Protein AF-A0A915KMT6-F1 (afdb_monomer)

InterPro domains:
  IPR006212 Furin-like repeat [SM00261] (65-117)
  IPR006212 Furin-like repeat [SM00261] (125-173)
  IPR006212 Furin-like repeat [cd00064] (130-179)
  IPR009030 Growth factor receptor cysteine-rich domain superfamily [SSF57184] (67-181)

pLDDT: mean 81.02, std 14.88, range [42.53, 96.12]

Nearest PDB structures (foldseek):
  8wvu-assembly1_B  TM=5.680E-01  e=1.679E-03  Homo sapiens
  4c8v-assembly3_C  TM=4.982E-01  e=9.412E-04  Xenopus tropicalis
  8xft-assembly1_G  TM=5.020E-01  e=6.836E-02  Homo sapiens
  8y69-assembly1_J  TM=4.972E-01  e=9.132E-02  Homo sapiens

Foldseek 3Di:
DQAPAFFDDHRHDVAAQEFEWDDDPPDIGGGGHDPDDPPFAPCVDPPQQQWEKDACPVNCSRYPGIYTYGEDPQASHWHAHDFWCPPTVGDGPAAWEQDPPDRTIGGDNDADFQWAWDQDPVNSHIYTYHADPQADRYFNDNAQQGHPDGNAAWEDDPPTTGHDNAADPCQREDPDRYGHNDHCPPVVVVVVCVVVVVVVVVVVVVVVVVVVVVVVVVVVVVVVVVVVVVVPPPDDDDDDDPPDDDDPVDDDDDDPVVWDWADFPDADPVGTDTDTDD

Secondary structure (DSSP, 8-state):
--SS-SSBSTTSBSSEEEEEEEEETTEEEEEEEES---TT-GGGSTT-TTEEEE--SSSTTTEEEEEEEEPPTTEEE-SSSSSBTTTS--EESSEEEEPTTS--EEEESSPPTTEEEEEETTTTEEEEEEPPTTEEEEESSSSTTSEEEESSEEEEETTEEEEESS--TTS-EEETTEEESS-THHHHHHHHHHHHHHHHHHHHHHHHHHHHHHHHHHHHHHHHHHHHHTTS---S-----TTSPP-TT------GGG-EEEEEEEEETTEEEEEEE-

Radius of gyration: 52.7 Å; Cα contacts (8 Å, |Δi|>4): 488; chains: 1; bounding box: 140×58×87 Å

Solvent-accessible surface area (backbone atoms only — not comparable to full-atom values): 15856 Å² total; per-residue (Å²): 107,62,43,90,42,59,26,66,46,88,50,4,20,72,52,27,59,22,28,36,44,51,78,52,104,85,51,78,43,63,73,31,44,42,94,76,71,61,97,82,40,34,49,83,42,95,94,28,54,41,21,19,56,43,74,35,80,94,43,48,84,46,22,72,70,29,29,29,36,64,34,32,96,37,30,51,32,33,58,38,77,42,46,34,35,77,88,12,44,19,38,55,66,53,21,40,37,46,43,80,100,50,95,50,42,32,33,32,84,62,75,60,89,41,33,25,82,43,78,38,84,90,73,80,37,40,34,23,41,53,31,27,91,36,36,31,96,17,31,80,38,57,48,46,62,33,38,77,35,54,62,60,25,35,42,71,60,86,93,46,51,34,30,33,88,65,62,53,88,84,19,70,28,61,60,84,54,32,44,25,74,58,76,55,75,70,58,55,59,56,57,52,47,55,56,52,51,54,53,51,54,52,52,54,52,53,52,52,52,51,52,52,49,52,53,51,50,49,52,53,51,52,52,50,49,55,58,53,57,70,70,70,75,82,84,82,89,83,84,84,69,90,83,65,79,86,62,89,90,60,90,79,88,78,61,72,90,72,57,45,79,49,62,77,76,47,77,54,101,90,47,75,44,59,40,76,46,125

Structure (mmCIF, N/CA/C/O backbone):
data_AF-A0A915KMT6-F1
#
_entry.id   AF-A0A915KMT6-F1
#
loop_
_atom_site.group_PDB
_atom_site.id
_atom_site.type_symbol
_atom_site.label_atom_id
_atom_site.label_alt_id
_atom_site.label_comp_id
_atom_site.label_asym_id
_atom_site.label_entity_id
_atom_site.label_seq_id
_atom_site.pdbx_PDB_ins_code
_atom_site.Cartn_x
_atom_site.Cartn_y
_atom_site.Cartn_z
_atom_site.occupancy
_atom_site.B_iso_or_equiv
_atom_site.auth_seq_id
_atom_site.auth_comp_id
_atom_site.auth_asym_id
_atom_site.auth_atom_id
_atom_site.pdbx_PDB_model_num
ATOM 1 N N . CYS A 1 1 ? 16.643 -10.792 -42.257 1.00 87.38 1 CYS A N 1
ATOM 2 C CA . CYS A 1 1 ? 15.193 -10.515 -42.153 1.00 87.38 1 CYS A CA 1
ATOM 3 C C . CYS A 1 1 ? 14.417 -11.439 -43.093 1.00 87.38 1 CYS A C 1
ATOM 5 O O . CYS A 1 1 ? 15.045 -12.098 -43.916 1.00 87.38 1 CYS A O 1
ATOM 7 N N . THR A 1 2 ? 13.105 -11.551 -42.917 1.00 89.94 2 THR A N 1
ATOM 8 C CA . THR A 1 2 ? 12.133 -12.228 -43.798 1.00 89.94 2 THR A CA 1
ATOM 9 C C . THR A 1 2 ? 11.229 -11.221 -44.529 1.00 89.94 2 THR A C 1
ATOM 11 O O . THR A 1 2 ? 10.544 -11.615 -45.464 1.00 89.94 2 THR A O 1
ATOM 14 N N . GLY A 1 3 ? 11.240 -9.939 -44.137 1.00 91.44 3 GLY A N 1
ATOM 15 C CA . GLY A 1 3 ? 10.569 -8.824 -44.817 1.00 91.44 3 GLY A CA 1
ATOM 16 C C . GLY A 1 3 ? 10.929 -7.460 -44.197 1.00 91.44 3 GLY A C 1
ATOM 17 O O . GLY A 1 3 ? 11.885 -7.392 -43.419 1.00 91.44 3 GLY A O 1
ATOM 18 N N . PRO A 1 4 ? 10.210 -6.375 -44.550 1.00 90.56 4 PRO A N 1
ATOM 19 C CA . PRO A 1 4 ? 10.492 -5.010 -44.094 1.00 90.56 4 PRO A CA 1
ATOM 20 C C . PRO A 1 4 ? 9.908 -4.677 -42.709 1.00 90.56 4 PRO A C 1
ATOM 22 O O . PRO A 1 4 ? 10.175 -3.600 -42.178 1.00 90.56 4 PRO A O 1
ATOM 25 N N . GLY A 1 5 ? 9.095 -5.563 -42.126 1.00 89.38 5 GLY A N 1
ATOM 26 C CA . GLY A 1 5 ? 8.483 -5.364 -40.816 1.00 89.38 5 GLY A CA 1
ATOM 27 C C . GLY A 1 5 ? 9.508 -5.249 -39.684 1.00 89.38 5 GLY A C 1
ATOM 28 O O . GLY A 1 5 ? 10.551 -5.903 -39.683 1.00 89.38 5 GLY A O 1
ATOM 29 N N . ASN A 1 6 ? 9.186 -4.438 -38.678 1.00 88.81 6 ASN A N 1
ATOM 30 C CA . ASN A 1 6 ? 10.016 -4.193 -37.496 1.00 88.81 6 ASN A CA 1
ATOM 31 C C . ASN A 1 6 ? 9.625 -5.081 -36.304 1.00 88.81 6 ASN A C 1
ATOM 33 O O . ASN A 1 6 ? 9.659 -4.628 -35.168 1.00 88.81 6 ASN A O 1
ATOM 37 N N . PHE A 1 7 ? 9.254 -6.333 -36.548 1.00 90.56 7 PHE A N 1
ATOM 38 C CA . PHE A 1 7 ? 8.836 -7.314 -35.540 1.00 90.56 7 PHE A CA 1
ATOM 39 C C . PHE A 1 7 ? 9.469 -8.673 -35.853 1.00 90.56 7 PHE A C 1
ATOM 41 O O . PHE A 1 7 ? 9.967 -8.874 -36.961 1.00 90.56 7 PHE A O 1
ATOM 48 N N . VAL A 1 8 ? 9.481 -9.607 -34.901 1.00 90.44 8 VAL A N 1
ATOM 49 C CA . VAL A 1 8 ? 10.022 -10.954 -35.141 1.00 90.44 8 VAL A CA 1
ATOM 50 C C . VAL A 1 8 ? 8.961 -11.833 -35.802 1.00 90.44 8 VAL A C 1
ATOM 52 O O . VAL A 1 8 ? 7.840 -11.909 -35.313 1.00 90.44 8 VAL A O 1
ATOM 55 N N . GLY A 1 9 ? 9.304 -12.509 -36.902 1.00 89.00 9 GLY A N 1
ATOM 56 C CA . GLY A 1 9 ? 8.3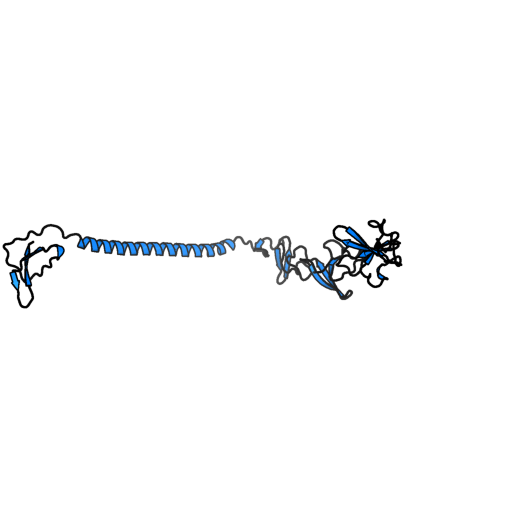97 -13.439 -37.584 1.00 89.00 9 GLY A CA 1
ATOM 57 C C . GLY A 1 9 ? 8.391 -13.296 -39.104 1.00 89.00 9 GLY A C 1
ATOM 58 O O . GLY A 1 9 ? 9.325 -12.759 -39.704 1.00 89.00 9 GLY A O 1
ATOM 59 N N . SER A 1 10 ? 7.349 -13.819 -39.750 1.00 91.19 10 SER A N 1
ATOM 60 C CA . SER A 1 10 ? 7.148 -13.710 -41.201 1.00 91.19 10 SER A CA 1
ATOM 61 C C . SER A 1 10 ? 6.964 -12.253 -41.625 1.00 91.19 10 SER A C 1
ATOM 63 O O . SER A 1 10 ? 6.279 -11.496 -40.949 1.00 91.19 10 SER A O 1
ATOM 65 N N . ASN A 1 11 ? 7.551 -11.861 -42.760 1.00 92.00 11 ASN A N 1
ATOM 66 C CA . ASN A 1 11 ? 7.533 -10.485 -43.272 1.00 92.00 11 ASN A CA 1
ATOM 67 C C . ASN A 1 11 ? 8.240 -9.435 -42.376 1.00 92.00 11 ASN A C 1
ATOM 69 O O . ASN A 1 11 ? 8.047 -8.233 -42.560 1.00 92.00 11 ASN A O 1
ATOM 73 N N . GLY A 1 12 ? 9.091 -9.867 -41.439 1.00 92.38 12 GLY A N 1
ATOM 74 C CA . GLY A 1 12 ? 9.811 -8.998 -40.505 1.00 92.38 12 GLY A CA 1
ATOM 75 C C . GLY A 1 12 ? 11.261 -9.426 -40.276 1.00 92.38 12 GLY A C 1
ATOM 76 O O . GLY A 1 12 ? 12.006 -9.743 -41.205 1.00 92.38 12 GLY A O 1
ATOM 77 N N . CYS A 1 13 ? 11.694 -9.449 -39.025 1.00 91.19 13 CYS A N 1
ATOM 78 C CA . CYS A 1 13 ? 13.027 -9.855 -38.601 1.00 91.19 13 CYS A CA 1
ATOM 79 C C . CYS A 1 13 ? 13.061 -11.345 -38.230 1.00 91.19 13 CYS A C 1
ATOM 81 O O . CYS A 1 13 ? 12.118 -11.883 -37.660 1.00 91.19 13 CYS A O 1
ATOM 83 N N . LYS A 1 14 ? 14.192 -12.016 -38.499 1.00 91.38 14 LYS A N 1
ATOM 84 C CA . LYS A 1 14 ? 14.446 -13.362 -37.942 1.00 91.38 14 LYS A CA 1
ATOM 85 C C . LYS A 1 14 ? 14.844 -13.276 -36.463 1.00 91.38 14 LYS A C 1
ATOM 87 O O . LYS A 1 14 ? 14.472 -14.129 -35.675 1.00 91.38 14 LYS A O 1
ATOM 92 N N . LYS A 1 15 ? 15.612 -12.239 -36.125 1.00 91.62 15 LYS A N 1
ATOM 93 C CA . LYS A 1 15 ? 16.112 -11.906 -34.791 1.00 91.62 15 LYS A CA 1
ATOM 94 C C . LYS A 1 15 ? 16.313 -10.389 -34.734 1.00 91.62 15 LYS A C 1
ATOM 96 O O . LYS A 1 15 ? 16.779 -9.821 -35.725 1.00 91.62 15 LYS A O 1
ATOM 101 N N . CYS A 1 16 ? 15.938 -9.729 -33.642 1.00 90.69 16 CYS A N 1
ATOM 102 C CA . CYS A 1 16 ? 16.176 -8.297 -33.455 1.00 90.69 16 CYS A CA 1
ATOM 103 C C . CYS A 1 16 ? 17.553 -8.049 -32.820 1.00 90.69 16 CYS A C 1
ATOM 105 O O . CYS A 1 16 ? 18.003 -8.824 -31.976 1.00 90.69 16 CYS A O 1
ATOM 107 N N . LYS A 1 17 ? 18.178 -6.907 -33.132 1.00 89.06 17 LYS A N 1
ATOM 108 C CA . LYS A 1 17 ? 19.330 -6.420 -32.357 1.00 89.06 17 LYS A CA 1
ATOM 109 C C . LYS A 1 17 ? 18.894 -6.013 -30.944 1.00 89.06 17 LYS A C 1
ATOM 111 O O . LYS A 1 17 ? 19.462 -6.484 -29.964 1.00 89.06 17 LYS A O 1
ATOM 116 N N . TYR A 1 18 ? 17.834 -5.212 -30.872 1.00 89.25 18 TYR A N 1
ATOM 117 C CA . TYR A 1 18 ? 17.159 -4.772 -29.654 1.00 89.25 18 TYR A CA 1
ATOM 118 C C . TYR A 1 18 ? 15.646 -4.954 -29.801 1.00 89.25 18 TYR A C 1
ATOM 120 O O . TYR A 1 18 ? 15.151 -4.891 -30.929 1.00 89.25 18 TYR A O 1
ATOM 128 N N . GLY A 1 19 ? 14.897 -5.133 -28.714 1.00 90.19 19 GLY A N 1
ATOM 129 C CA . GLY A 1 19 ? 13.442 -5.309 -28.807 1.00 90.19 19 GLY A CA 1
ATOM 130 C C . GLY A 1 19 ? 12.655 -4.799 -27.605 1.00 90.19 19 GLY A C 1
ATOM 131 O O . GLY A 1 19 ? 13.205 -4.627 -26.525 1.00 90.19 19 GLY A O 1
ATOM 132 N N . ILE A 1 20 ? 11.362 -4.560 -27.800 1.00 90.44 20 ILE A N 1
ATOM 133 C CA . ILE A 1 20 ? 10.385 -4.359 -26.724 1.00 90.44 20 ILE A CA 1
ATOM 134 C C . ILE A 1 20 ? 9.768 -5.718 -26.419 1.00 90.44 20 ILE A C 1
ATOM 136 O O . ILE A 1 20 ? 9.394 -6.434 -27.354 1.00 90.44 20 ILE A O 1
ATOM 140 N N . VAL A 1 21 ? 9.670 -6.052 -25.135 1.00 89.94 21 VAL A N 1
ATOM 141 C CA . VAL A 1 21 ? 8.968 -7.252 -24.684 1.00 89.94 21 VAL A CA 1
ATOM 142 C C . VAL A 1 21 ? 7.741 -6.889 -23.869 1.00 89.94 21 VAL A C 1
ATOM 144 O O . VAL A 1 21 ? 7.774 -5.973 -23.043 1.00 89.94 21 VAL A O 1
ATOM 147 N N . GLU A 1 22 ? 6.685 -7.654 -24.090 1.00 85.12 22 GLU A N 1
ATOM 148 C CA . GLU A 1 22 ? 5.518 -7.701 -23.221 1.00 85.12 22 GLU A CA 1
ATOM 149 C C . GLU A 1 22 ? 5.403 -9.118 -22.662 1.00 85.12 22 GLU A C 1
ATOM 151 O O . GLU A 1 22 ? 5.644 -10.112 -23.357 1.00 85.12 22 GLU A O 1
ATOM 156 N N . GLU A 1 23 ? 5.126 -9.178 -21.367 1.00 82.19 23 GLU A N 1
ATOM 157 C CA . GLU A 1 23 ? 4.924 -10.408 -20.621 1.00 82.19 23 GLU A CA 1
ATOM 158 C C . GLU A 1 23 ? 3.430 -10.519 -20.332 1.00 82.19 23 GLU A C 1
ATOM 160 O O . GLU A 1 23 ? 2.878 -9.704 -19.591 1.00 82.19 23 GLU A O 1
ATOM 165 N N . ASP A 1 24 ? 2.793 -11.503 -20.962 1.00 73.62 24 ASP A N 1
ATOM 166 C CA . ASP A 1 24 ? 1.446 -11.953 -20.622 1.00 73.62 24 ASP A CA 1
ATOM 167 C C . ASP A 1 24 ? 1.555 -13.182 -19.705 1.00 73.62 24 ASP A C 1
ATOM 169 O O . ASP A 1 24 ? 2.585 -13.858 -19.707 1.00 73.62 24 ASP A O 1
ATOM 173 N N . ASP A 1 25 ? 0.481 -13.524 -18.979 1.00 64.62 25 ASP A N 1
ATOM 174 C CA . ASP A 1 25 ? 0.432 -14.543 -17.905 1.00 64.62 25 ASP A CA 1
ATOM 175 C C . ASP A 1 25 ? 1.043 -15.928 -18.236 1.00 64.62 25 ASP A C 1
ATOM 177 O O . ASP A 1 25 ? 1.268 -16.740 -17.339 1.00 64.62 25 ASP A O 1
ATOM 181 N N . LEU A 1 26 ? 1.299 -16.231 -19.513 1.00 63.84 26 LEU A N 1
ATOM 182 C CA . LEU A 1 26 ? 1.854 -17.506 -19.972 1.00 63.84 26 LEU A CA 1
ATOM 183 C C . LEU A 1 26 ? 3.046 -17.381 -20.932 1.00 63.84 26 LEU A C 1
ATOM 185 O O . LEU A 1 26 ? 3.702 -18.392 -21.170 1.00 63.84 26 LEU A O 1
ATOM 189 N N . ASN A 1 27 ? 3.330 -16.204 -21.506 1.00 76.38 27 ASN A N 1
ATOM 190 C CA . ASN A 1 27 ? 4.336 -16.065 -22.564 1.00 76.38 27 ASN A CA 1
ATOM 191 C C . ASN A 1 27 ? 4.981 -14.672 -22.591 1.00 76.38 27 ASN A C 1
ATOM 193 O O . ASN A 1 27 ? 4.305 -13.649 -22.537 1.00 76.38 27 ASN A O 1
ATOM 197 N N . ILE A 1 28 ? 6.299 -14.649 -22.805 1.00 81.75 28 ILE A N 1
ATOM 198 C CA . ILE A 1 28 ? 7.057 -13.431 -23.116 1.00 81.75 28 ILE A CA 1
ATOM 199 C C . ILE A 1 28 ? 7.190 -13.337 -24.634 1.00 81.75 28 ILE A C 1
ATOM 201 O O . ILE A 1 28 ? 7.767 -14.227 -25.268 1.00 81.75 28 ILE A O 1
ATOM 205 N N . SER A 1 29 ? 6.682 -12.257 -25.225 1.00 86.31 29 SER A N 1
ATOM 206 C CA . SER A 1 29 ? 6.734 -12.039 -26.673 1.00 86.31 29 SER A CA 1
ATOM 207 C C . SER A 1 29 ? 7.495 -10.762 -27.033 1.00 86.31 29 SER A C 1
ATOM 209 O O . SER A 1 29 ? 7.540 -9.798 -26.271 1.00 86.31 29 SER A O 1
ATOM 211 N N . VAL A 1 30 ? 8.154 -10.771 -28.198 1.00 88.94 30 VAL A N 1
ATOM 212 C CA . VAL A 1 30 ? 8.871 -9.600 -28.725 1.00 88.94 30 VAL A CA 1
ATOM 213 C C . VAL A 1 30 ? 7.937 -8.840 -29.658 1.00 88.94 30 VAL A C 1
ATOM 215 O O . VAL A 1 30 ? 7.815 -9.185 -30.835 1.00 88.94 30 VAL A O 1
ATOM 218 N N . THR A 1 31 ? 7.301 -7.791 -29.145 1.00 88.69 31 THR A N 1
ATOM 219 C CA . THR A 1 31 ? 6.289 -7.022 -29.883 1.00 88.69 31 THR A CA 1
ATOM 220 C C . THR A 1 31 ? 6.907 -6.215 -31.026 1.00 88.69 31 THR A C 1
ATOM 222 O O . THR A 1 31 ? 6.319 -6.080 -32.100 1.00 88.69 31 THR A O 1
ATOM 225 N N . LYS A 1 32 ? 8.115 -5.667 -30.826 1.00 90.12 32 LYS A N 1
ATOM 226 C CA . LYS A 1 32 ? 8.758 -4.768 -31.798 1.00 90.12 32 LYS A CA 1
ATOM 227 C C . LYS A 1 32 ? 10.279 -4.772 -31.671 1.00 90.12 32 LYS A C 1
ATOM 229 O O . LYS A 1 32 ? 10.816 -4.712 -30.570 1.00 90.12 32 LYS A O 1
ATOM 234 N N . CYS A 1 33 ? 10.978 -4.782 -32.799 1.00 89.62 33 CYS A N 1
ATOM 235 C CA . CYS A 1 33 ? 12.414 -4.555 -32.895 1.00 89.62 33 CYS A CA 1
ATOM 236 C C . CYS A 1 33 ? 12.737 -3.053 -32.838 1.00 89.62 33 CYS A C 1
ATOM 238 O O . CYS A 1 33 ? 12.080 -2.232 -33.482 1.00 89.62 33 CYS A O 1
ATOM 240 N N . LEU A 1 34 ? 13.813 -2.71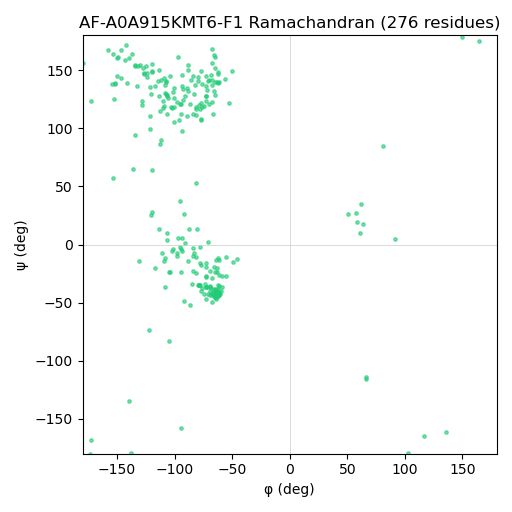0 -32.135 1.00 87.06 34 LEU A N 1
ATOM 241 C CA . LEU A 1 34 ? 14.347 -1.356 -32.028 1.00 87.06 34 LEU A CA 1
ATOM 242 C C . LEU A 1 34 ? 15.654 -1.233 -32.824 1.00 87.06 34 LEU A C 1
ATOM 244 O O . LEU A 1 34 ? 16.480 -2.149 -32.845 1.00 87.06 34 LEU A O 1
ATOM 248 N N . THR A 1 35 ? 15.833 -0.096 -33.497 1.00 78.56 35 THR A N 1
ATOM 249 C CA . THR A 1 35 ? 17.018 0.208 -34.320 1.00 78.56 35 THR A CA 1
ATOM 250 C C . THR A 1 35 ? 18.212 0.642 -33.475 1.00 78.56 35 THR A C 1
ATOM 252 O O . THR A 1 35 ? 19.350 0.288 -33.785 1.00 78.56 35 THR A O 1
ATOM 255 N N . SER A 1 36 ? 17.961 1.350 -32.376 1.00 70.56 36 SER A N 1
ATOM 256 C CA . SER A 1 36 ? 18.959 1.719 -31.377 1.00 70.56 36 SER A CA 1
ATOM 257 C C . SER A 1 36 ? 18.320 1.829 -29.992 1.00 70.56 36 SER A C 1
ATOM 259 O O . SER A 1 36 ? 17.174 2.248 -29.846 1.00 70.56 36 SER A O 1
ATOM 261 N N . ILE A 1 37 ? 19.085 1.443 -28.973 1.00 66.88 37 ILE A N 1
ATOM 262 C CA . ILE A 1 37 ? 18.830 1.759 -27.569 1.00 66.88 37 ILE A CA 1
ATOM 263 C C . ILE A 1 37 ? 20.063 2.535 -27.103 1.00 66.88 37 ILE A C 1
ATOM 265 O O . ILE A 1 37 ? 21.188 2.088 -27.333 1.00 66.88 37 ILE A O 1
ATOM 269 N N . SER A 1 38 ? 19.888 3.694 -26.469 1.00 58.81 38 SER A N 1
ATOM 270 C CA . SER A 1 38 ? 20.989 4.295 -25.711 1.00 58.81 38 SER A CA 1
ATOM 271 C C . SER A 1 38 ? 21.269 3.393 -24.514 1.00 58.81 38 SER A C 1
ATOM 273 O O . SER A 1 38 ? 20.345 3.156 -23.740 1.00 58.81 38 SER A O 1
ATOM 275 N N . GLN A 1 39 ? 22.507 2.900 -24.395 1.00 51.34 39 GLN A N 1
ATOM 276 C CA . GLN A 1 39 ? 22.971 1.799 -23.529 1.00 51.34 39 GLN A CA 1
ATOM 277 C C . GLN A 1 39 ? 22.493 1.788 -22.065 1.00 51.34 39 GLN A C 1
ATOM 279 O O . GLN A 1 39 ? 22.648 0.767 -21.408 1.00 51.34 39 GLN A O 1
ATOM 284 N N . GLU A 1 40 ? 21.894 2.861 -21.554 1.00 56.16 40 GLU A N 1
ATOM 285 C CA . GLU A 1 40 ? 21.504 2.972 -20.150 1.00 56.16 40 GLU A CA 1
ATOM 286 C C . GLU A 1 40 ? 19.995 3.115 -19.916 1.00 56.16 40 GLU A C 1
ATOM 288 O O . GLU A 1 40 ? 19.538 2.848 -18.806 1.00 56.16 40 GLU A O 1
ATOM 293 N N . LYS A 1 41 ? 19.188 3.526 -20.910 1.00 64.25 41 LYS A N 1
ATOM 294 C CA . LYS A 1 41 ? 17.763 3.836 -20.685 1.00 64.25 41 LYS A CA 1
ATOM 295 C C . LYS A 1 41 ? 16.908 3.637 -21.937 1.00 64.25 41 LYS A C 1
ATOM 297 O O . LYS A 1 41 ? 17.124 4.290 -22.955 1.00 64.25 41 LYS A O 1
ATOM 302 N N . CYS A 1 42 ? 15.854 2.826 -21.812 1.00 77.19 42 CYS A N 1
ATOM 303 C CA . CYS A 1 42 ? 14.734 2.790 -22.766 1.00 77.19 42 CYS A CA 1
ATOM 304 C C . CYS A 1 42 ? 13.951 4.121 -22.803 1.00 77.19 42 CYS A C 1
ATOM 306 O O . CYS A 1 42 ? 13.227 4.383 -23.755 1.00 77.19 42 CYS A O 1
ATOM 308 N N . GLN A 1 43 ? 14.180 4.995 -21.815 1.00 63.69 43 GLN A N 1
ATOM 309 C CA . GLN A 1 43 ? 13.516 6.289 -21.616 1.00 63.69 43 GLN A CA 1
ATOM 310 C C . GLN A 1 43 ? 13.802 7.331 -22.712 1.00 63.69 43 GLN A C 1
ATOM 312 O O . GLN A 1 43 ? 13.037 8.275 -22.858 1.00 63.69 43 GLN A O 1
ATOM 317 N N . ASN A 1 44 ? 14.873 7.172 -23.500 1.00 64.75 44 ASN A N 1
ATOM 318 C CA . ASN A 1 44 ? 15.225 8.122 -24.567 1.00 64.75 44 ASN A CA 1
ATOM 319 C C . ASN A 1 44 ? 14.475 7.869 -25.887 1.00 64.75 44 ASN A C 1
ATOM 321 O O . ASN A 1 44 ? 14.645 8.614 -26.852 1.00 64.75 44 ASN A O 1
ATOM 325 N N . VAL A 1 45 ? 13.661 6.814 -25.950 1.00 68.88 45 VAL A N 1
ATOM 326 C CA . VAL A 1 45 ? 12.807 6.507 -27.099 1.00 68.88 45 VAL A CA 1
ATOM 327 C C . VAL A 1 45 ? 11.403 7.019 -26.795 1.00 68.88 45 VAL A C 1
ATOM 329 O O . VAL A 1 45 ? 10.794 6.626 -25.800 1.00 68.88 45 VAL A O 1
ATOM 332 N N . THR A 1 46 ? 10.872 7.891 -27.655 1.00 71.12 46 THR A N 1
ATOM 333 C CA . THR A 1 46 ? 9.524 8.454 -27.505 1.00 71.12 46 THR A CA 1
ATOM 334 C C . THR A 1 46 ? 8.489 7.336 -27.334 1.00 71.12 46 THR A C 1
ATOM 336 O O . THR A 1 46 ? 8.372 6.460 -28.191 1.00 71.12 46 THR A O 1
ATOM 339 N N . GLY A 1 47 ? 7.747 7.364 -26.223 1.00 75.69 47 GLY A N 1
ATOM 340 C CA . GLY A 1 47 ? 6.737 6.354 -25.886 1.00 75.69 47 GLY A CA 1
ATOM 341 C C . GLY A 1 47 ? 7.226 5.167 -25.042 1.00 75.69 47 GLY A C 1
ATOM 342 O O . GLY A 1 47 ? 6.430 4.266 -24.794 1.00 75.69 47 GLY A O 1
ATOM 343 N N . LEU A 1 48 ? 8.488 5.153 -24.584 1.00 81.62 48 LEU A N 1
ATOM 344 C CA . LEU A 1 48 ? 9.057 4.098 -23.721 1.00 81.62 48 LEU A CA 1
ATOM 345 C C . LEU A 1 48 ? 9.563 4.614 -22.361 1.00 81.62 48 LEU A C 1
ATOM 347 O O . LEU A 1 48 ? 10.460 4.032 -21.752 1.00 81.62 48 LEU A O 1
ATOM 351 N N . GLU A 1 49 ? 8.985 5.701 -21.853 1.00 81.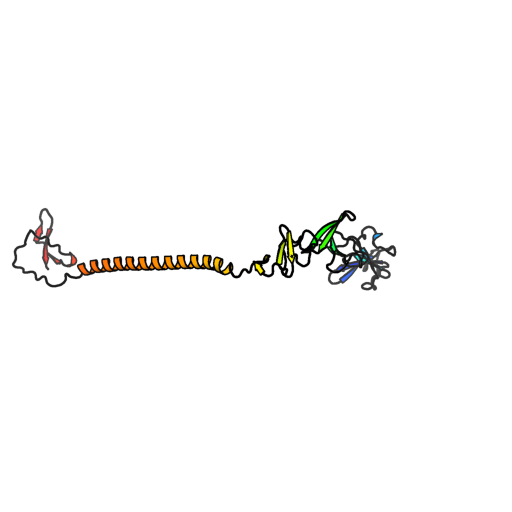12 49 GLU A N 1
ATOM 352 C CA . GLU A 1 49 ? 9.391 6.302 -20.573 1.00 81.12 49 GLU A CA 1
ATOM 353 C C . GLU A 1 49 ? 9.198 5.344 -19.383 1.00 81.12 49 GLU A C 1
ATOM 355 O O . GLU A 1 49 ? 10.035 5.292 -18.486 1.00 81.12 49 GLU A O 1
ATOM 360 N N . ASN A 1 50 ? 8.148 4.519 -19.408 1.00 88.00 50 ASN A N 1
ATOM 361 C CA . ASN A 1 50 ? 7.831 3.522 -18.380 1.00 88.00 50 ASN A CA 1
ATOM 362 C C . ASN A 1 50 ? 8.439 2.133 -18.658 1.00 88.00 50 ASN A C 1
ATOM 364 O O . ASN A 1 50 ? 7.884 1.121 -18.223 1.00 88.00 50 ASN A O 1
ATOM 368 N N . TYR A 1 51 ? 9.552 2.074 -19.393 1.00 89.94 51 TYR A N 1
ATOM 369 C CA . TYR A 1 51 ? 10.295 0.845 -19.666 1.00 89.94 51 TYR A CA 1
ATOM 370 C C . TYR A 1 51 ? 11.725 0.940 -19.129 1.00 89.94 51 TYR A C 1
ATOM 372 O O . TYR A 1 51 ? 12.343 2.008 -19.124 1.00 89.94 51 TYR A O 1
ATOM 380 N N . TYR A 1 52 ? 12.277 -0.203 -18.734 1.00 88.94 52 TYR A N 1
ATOM 381 C CA . TYR A 1 52 ? 13.659 -0.349 -18.291 1.00 88.94 52 TYR A CA 1
ATOM 382 C C . TYR A 1 52 ? 14.420 -1.328 -19.188 1.00 88.94 52 TYR A C 1
ATOM 384 O O . TYR A 1 52 ? 13.829 -2.179 -19.856 1.00 88.94 52 TYR A O 1
ATOM 392 N N . TRP A 1 53 ? 15.743 -1.173 -19.235 1.00 88.88 53 TRP A N 1
ATOM 393 C CA . TRP A 1 53 ? 16.615 -2.040 -20.022 1.00 88.88 53 TRP A CA 1
ATOM 394 C C . TRP A 1 53 ? 16.933 -3.327 -19.258 1.00 88.88 53 TRP A C 1
ATOM 396 O O . TRP A 1 53 ? 17.234 -3.283 -18.066 1.00 88.88 53 TRP A O 1
ATOM 406 N N . ASN A 1 54 ? 16.909 -4.463 -19.953 1.00 87.44 54 ASN A N 1
ATOM 407 C CA . ASN A 1 54 ? 17.300 -5.755 -19.399 1.00 87.44 54 ASN A CA 1
ATOM 408 C C . ASN A 1 54 ? 18.029 -6.618 -20.445 1.00 87.44 54 ASN A C 1
ATOM 410 O O . ASN A 1 54 ? 17.880 -6.432 -21.660 1.00 87.44 54 ASN A O 1
ATOM 414 N N . ALA A 1 55 ? 18.804 -7.593 -19.974 1.00 88.38 55 ALA A N 1
ATOM 415 C CA . ALA A 1 55 ? 19.410 -8.607 -20.824 1.00 88.38 55 ALA A CA 1
ATOM 416 C C . ALA A 1 55 ? 18.331 -9.551 -21.403 1.00 88.38 55 ALA A C 1
ATOM 418 O O . ALA A 1 55 ? 17.346 -9.859 -20.725 1.00 88.38 55 ALA A O 1
ATOM 419 N N . PRO A 1 56 ? 18.491 -10.054 -22.641 1.00 87.25 56 PRO A N 1
ATOM 420 C CA . PRO A 1 56 ? 17.486 -10.880 -23.306 1.00 87.25 56 PRO A CA 1
ATOM 421 C C . PRO A 1 56 ? 17.546 -12.351 -22.846 1.00 87.25 56 PRO A C 1
ATOM 423 O O . PRO A 1 56 ? 17.642 -13.251 -23.671 1.00 87.25 56 PRO A O 1
ATOM 426 N N . THR A 1 57 ? 17.501 -12.635 -21.541 1.00 85.50 57 THR A N 1
ATOM 427 C CA . THR A 1 57 ? 17.696 -14.003 -21.014 1.00 85.50 57 THR A CA 1
ATOM 428 C C . THR A 1 57 ? 16.586 -14.964 -21.454 1.00 85.50 57 THR A C 1
ATOM 430 O O . THR A 1 57 ? 16.872 -16.066 -21.913 1.00 85.50 57 THR A O 1
ATOM 433 N N . ALA A 1 58 ? 15.319 -14.540 -21.381 1.00 83.94 58 ALA A N 1
ATOM 434 C CA . ALA A 1 58 ? 14.168 -15.372 -21.756 1.00 83.94 58 ALA A CA 1
ATOM 435 C C . ALA A 1 58 ? 13.901 -15.410 -23.274 1.00 83.94 58 ALA A C 1
ATOM 437 O O . ALA A 1 58 ? 13.333 -16.368 -23.790 1.00 83.94 58 ALA A O 1
ATOM 438 N N . VAL A 1 59 ? 14.332 -14.378 -24.005 1.00 86.12 59 VAL A N 1
ATOM 439 C CA . VAL A 1 59 ? 14.070 -14.202 -25.447 1.00 86.12 59 VAL A CA 1
ATOM 440 C C . VAL A 1 59 ? 15.355 -14.129 -26.273 1.00 86.12 59 VAL A C 1
ATOM 442 O O . VAL A 1 59 ? 15.363 -13.577 -27.372 1.00 86.12 59 VAL A O 1
ATOM 445 N N . GLY A 1 60 ? 16.453 -14.710 -25.784 1.00 84.81 60 GLY A N 1
ATOM 446 C CA . GLY A 1 60 ? 17.782 -14.616 -26.408 1.00 84.81 60 GLY A CA 1
ATOM 447 C C . GLY A 1 60 ? 17.866 -15.233 -27.807 1.00 84.81 60 GLY A C 1
ATOM 448 O O . GLY A 1 60 ? 18.726 -14.876 -28.617 1.00 84.81 60 GLY A O 1
ATOM 449 N N . ASN A 1 61 ? 16.927 -16.121 -28.140 1.00 88.69 61 ASN A N 1
ATOM 450 C CA . ASN A 1 61 ? 16.770 -16.663 -29.491 1.00 88.69 61 ASN A CA 1
ATOM 451 C C . ASN A 1 61 ? 16.174 -15.632 -30.467 1.00 88.69 61 ASN A C 1
ATOM 453 O O . ASN A 1 61 ? 16.461 -15.682 -31.661 1.00 88.69 61 ASN A O 1
ATOM 457 N N . LEU A 1 62 ? 15.398 -14.670 -29.959 1.00 90.50 62 LEU A N 1
ATOM 458 C CA . LEU A 1 62 ? 14.654 -13.666 -30.728 1.00 90.50 62 LEU A CA 1
ATOM 459 C C . LEU A 1 62 ? 15.304 -12.275 -30.680 1.00 90.50 62 LEU A C 1
ATOM 461 O O . LEU A 1 62 ? 15.112 -11.486 -31.606 1.00 90.50 62 LEU A O 1
ATOM 465 N N . VAL A 1 63 ? 16.101 -11.979 -29.649 1.00 90.69 63 VAL A N 1
ATOM 466 C CA . VAL A 1 63 ? 16.801 -10.699 -29.463 1.00 90.69 63 VAL A CA 1
ATOM 467 C C . VAL A 1 63 ? 18.262 -10.942 -29.100 1.00 90.69 63 VAL A C 1
ATOM 469 O O . VAL A 1 63 ? 18.571 -11.827 -28.312 1.00 90.69 63 VAL A O 1
ATOM 472 N N . GLU A 1 64 ? 19.174 -10.183 -29.703 1.00 89.31 64 GLU A N 1
ATOM 473 C CA . GLU A 1 64 ? 20.615 -10.406 -29.563 1.00 89.31 64 GLU A CA 1
ATOM 474 C C . GLU A 1 64 ? 21.266 -9.615 -28.418 1.00 89.31 64 GLU A C 1
ATOM 476 O O . GLU A 1 64 ? 22.002 -10.209 -27.640 1.00 89.31 64 GLU A O 1
ATOM 481 N N . HIS A 1 65 ? 21.015 -8.303 -28.297 1.00 88.06 65 HIS A N 1
ATOM 482 C CA . HIS A 1 65 ? 21.799 -7.436 -27.402 1.00 88.06 65 HIS A CA 1
ATOM 483 C C . HIS A 1 65 ? 21.051 -6.962 -26.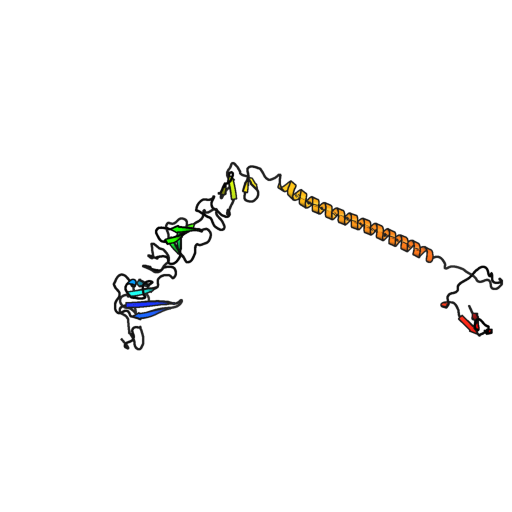149 1.00 88.06 65 HIS A C 1
ATOM 485 O O . HIS A 1 65 ? 21.666 -6.807 -25.099 1.00 88.06 65 HIS A O 1
ATOM 491 N N . GLY A 1 66 ? 19.751 -6.677 -26.231 1.00 88.25 66 GLY A N 1
ATOM 492 C CA . GLY A 1 66 ? 19.022 -6.111 -25.093 1.00 88.25 66 GLY A CA 1
ATOM 493 C C . GLY A 1 66 ? 17.549 -5.870 -25.371 1.00 88.25 66 GLY A C 1
ATOM 494 O O . GLY A 1 66 ? 17.145 -5.703 -26.525 1.00 88.25 66 GLY A O 1
ATOM 495 N N . ILE A 1 67 ? 16.760 -5.841 -24.304 1.00 89.81 67 ILE A N 1
ATOM 496 C CA . ILE A 1 67 ? 15.312 -5.648 -24.359 1.00 89.81 67 ILE A CA 1
ATOM 497 C C . ILE A 1 67 ? 14.866 -4.474 -23.490 1.00 89.81 67 ILE A C 1
ATOM 499 O O . ILE A 1 67 ? 15.520 -4.131 -22.507 1.00 89.81 67 ILE A O 1
ATOM 503 N N . CYS A 1 68 ? 13.739 -3.879 -23.867 1.00 90.69 68 CYS A N 1
ATOM 504 C CA . CYS A 1 68 ? 12.984 -2.940 -23.053 1.00 90.69 68 CYS A CA 1
ATOM 505 C C . CYS A 1 68 ? 11.770 -3.659 -22.467 1.00 90.69 68 CYS A C 1
ATOM 507 O O . CYS A 1 68 ? 10.895 -4.099 -23.217 1.00 90.69 68 CYS A O 1
ATOM 509 N N . SER A 1 69 ? 11.726 -3.753 -21.141 1.00 90.19 69 SER A N 1
ATOM 510 C CA . SER A 1 69 ? 10.641 -4.371 -20.374 1.00 90.19 69 SER A CA 1
ATOM 511 C C . SER A 1 69 ? 9.853 -3.298 -19.634 1.00 90.19 69 SER A C 1
ATOM 513 O O . SER A 1 69 ? 10.419 -2.301 -19.186 1.00 90.19 69 SER A O 1
ATOM 515 N N . LYS A 1 70 ? 8.538 -3.475 -19.527 1.00 91.38 70 LYS A N 1
ATOM 516 C CA . LYS A 1 70 ? 7.662 -2.504 -18.869 1.00 91.38 70 LYS A CA 1
ATOM 517 C C . LYS A 1 70 ? 7.901 -2.496 -17.356 1.00 91.38 70 LYS A C 1
ATOM 519 O O . LYS A 1 70 ? 8.112 -3.541 -16.744 1.00 91.38 70 LYS A O 1
ATOM 524 N N . CYS A 1 71 ? 7.860 -1.316 -16.748 1.00 92.44 71 CYS A N 1
ATOM 525 C CA . CYS A 1 71 ? 7.898 -1.169 -15.297 1.00 92.44 71 CYS A CA 1
ATOM 526 C C . CYS A 1 71 ? 6.655 -1.775 -14.630 1.00 92.44 71 CYS A C 1
ATOM 528 O O . CYS A 1 71 ? 5.611 -1.940 -15.265 1.00 92.44 71 CYS A O 1
ATOM 530 N N . HIS A 1 72 ? 6.742 -2.051 -13.323 1.00 93.62 72 HIS A N 1
ATOM 531 C CA . HIS A 1 72 ? 5.567 -2.458 -12.551 1.00 93.62 72 HIS A CA 1
ATOM 532 C C . HIS A 1 72 ? 4.464 -1.385 -12.670 1.00 93.62 72 HIS A C 1
ATOM 534 O O . HIS A 1 72 ? 4.787 -0.197 -12.601 1.00 93.62 72 HIS A O 1
ATOM 540 N N . PRO A 1 73 ? 3.169 -1.750 -12.750 1.00 93.19 73 PRO A N 1
ATOM 541 C CA . PRO A 1 73 ? 2.055 -0.804 -12.915 1.00 93.19 73 PRO A CA 1
ATOM 542 C C . PRO A 1 73 ? 1.930 0.333 -11.887 1.00 93.19 73 PRO A C 1
ATOM 544 O O . PRO A 1 73 ? 1.112 1.222 -12.072 1.00 93.19 73 PRO A O 1
ATOM 547 N N . PHE A 1 74 ? 2.689 0.300 -10.787 1.00 95.00 74 PHE A N 1
ATOM 548 C CA . PHE A 1 74 ? 2.636 1.319 -9.724 1.00 95.00 74 PHE A CA 1
ATOM 549 C C . PHE A 1 74 ? 3.811 2.307 -9.825 1.00 95.00 74 PHE A C 1
ATOM 551 O O . PHE A 1 74 ? 3.899 3.271 -9.060 1.00 95.00 74 PHE A O 1
ATOM 558 N N . CYS A 1 75 ? 4.714 2.063 -10.777 1.00 93.44 75 CYS A N 1
ATOM 559 C CA . CYS A 1 75 ? 5.897 2.855 -11.050 1.00 93.44 75 CYS A CA 1
ATOM 560 C C . CYS A 1 75 ? 5.692 3.650 -12.339 1.00 93.44 75 CYS A C 1
ATOM 562 O O . CYS A 1 75 ? 5.413 3.083 -13.395 1.00 93.44 75 CYS A O 1
ATOM 564 N N . ARG A 1 76 ? 5.926 4.961 -12.277 1.00 91.69 76 ARG A N 1
ATOM 565 C CA . ARG A 1 76 ? 6.043 5.812 -13.465 1.00 91.69 76 ARG A CA 1
ATOM 566 C C . ARG A 1 76 ? 7.340 5.526 -14.221 1.00 91.69 76 ARG A C 1
ATOM 568 O O . ARG A 1 76 ? 7.337 5.467 -15.443 1.00 91.69 76 ARG A O 1
ATOM 575 N N . LEU A 1 77 ? 8.437 5.369 -13.481 1.00 90.88 77 LEU A N 1
ATOM 576 C CA . LEU A 1 77 ? 9.776 5.041 -13.979 1.00 90.88 77 LEU A CA 1
ATOM 577 C C . LEU A 1 77 ? 10.370 3.944 -13.091 1.00 90.88 77 LEU A C 1
ATOM 579 O O . LEU A 1 77 ? 10.015 3.860 -11.916 1.00 90.88 77 LEU A O 1
ATOM 583 N N . CYS A 1 78 ? 11.279 3.135 -13.628 1.00 92.25 78 CYS A N 1
ATOM 584 C CA . CYS A 1 78 ? 11.992 2.103 -12.880 1.00 92.25 78 CYS A CA 1
ATOM 585 C C . CYS A 1 78 ? 13.352 1.796 -13.526 1.00 92.25 78 CYS A C 1
ATOM 587 O O . CYS A 1 78 ? 13.594 2.150 -14.684 1.00 92.25 78 CYS A O 1
ATOM 589 N N . THR A 1 79 ? 14.234 1.133 -12.781 1.00 90.81 79 THR A N 1
ATOM 590 C CA . THR A 1 79 ? 15.487 0.552 -13.295 1.00 90.81 79 THR A CA 1
ATOM 591 C C . THR A 1 79 ? 15.395 -0.964 -13.447 1.00 90.81 79 THR A C 1
ATOM 593 O O . THR A 1 79 ? 16.141 -1.533 -14.240 1.00 90.81 79 THR A O 1
ATOM 596 N N . GLN A 1 80 ? 14.489 -1.608 -12.706 1.00 90.44 80 GLN A N 1
ATOM 597 C CA . GLN A 1 80 ? 14.204 -3.043 -12.745 1.00 90.44 80 GLN A CA 1
ATOM 598 C C . GLN A 1 80 ? 12.710 -3.285 -12.477 1.00 90.44 80 GLN A C 1
ATOM 600 O O . GLN A 1 80 ? 11.998 -2.383 -12.029 1.00 90.44 80 GLN A O 1
ATOM 605 N N . TYR A 1 81 ? 12.220 -4.501 -12.725 1.00 91.25 81 TYR A N 1
ATOM 606 C CA . TYR A 1 81 ? 10.841 -4.851 -12.390 1.00 91.25 81 TYR A CA 1
ATOM 607 C C . TYR A 1 81 ? 10.663 -5.005 -10.879 1.00 91.25 81 TYR A C 1
ATOM 609 O O . TYR A 1 81 ? 11.377 -5.769 -10.238 1.00 91.25 81 TYR A O 1
ATOM 617 N N . GLY A 1 82 ? 9.679 -4.305 -10.324 1.00 93.38 82 GLY A N 1
ATOM 618 C CA . GLY A 1 82 ? 9.323 -4.360 -8.912 1.00 93.38 82 GLY A CA 1
ATOM 619 C C . GLY A 1 82 ? 8.750 -3.030 -8.438 1.00 93.38 82 GLY A C 1
ATOM 620 O O . GLY A 1 82 ? 8.621 -2.087 -9.215 1.00 93.38 82 GLY A O 1
ATOM 621 N N . ARG A 1 83 ? 8.365 -2.967 -7.160 1.00 95.62 83 ARG A N 1
ATOM 622 C CA . ARG A 1 83 ? 7.692 -1.795 -6.567 1.00 95.62 83 ARG A CA 1
ATOM 623 C C . ARG A 1 83 ? 8.535 -0.993 -5.592 1.00 95.62 83 ARG A C 1
ATOM 625 O O . ARG A 1 83 ? 8.144 0.105 -5.210 1.00 95.62 83 ARG A O 1
ATOM 632 N N . ASP A 1 84 ? 9.647 -1.563 -5.148 1.00 95.69 84 ASP A N 1
ATOM 633 C CA . ASP A 1 84 ? 10.521 -0.908 -4.182 1.00 95.69 84 ASP A CA 1
ATOM 634 C C . ASP A 1 84 ? 11.280 0.262 -4.823 1.00 95.69 84 ASP A C 1
ATOM 636 O O . ASP A 1 84 ? 11.850 0.142 -5.913 1.00 95.69 84 ASP A O 1
ATOM 640 N N . VAL A 1 85 ? 11.272 1.394 -4.127 1.00 94.06 85 VAL A N 1
ATOM 641 C CA . VAL A 1 85 ? 11.834 2.665 -4.588 1.00 94.06 85 VAL A CA 1
ATOM 642 C C . VAL A 1 85 ? 13.354 2.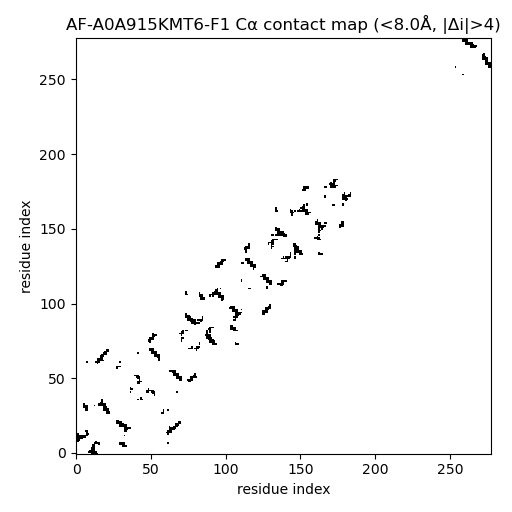583 -4.729 1.00 94.06 85 VAL A C 1
ATOM 644 O O . VAL A 1 85 ? 13.905 3.127 -5.682 1.00 94.06 85 VAL A O 1
ATOM 647 N N . LEU A 1 86 ? 14.041 1.893 -3.813 1.00 93.25 86 LEU A N 1
ATOM 648 C CA . LEU A 1 86 ? 15.503 1.838 -3.789 1.00 93.25 86 LEU A CA 1
ATOM 649 C C . LEU A 1 86 ? 16.042 0.715 -4.684 1.00 93.25 86 LEU A C 1
ATOM 651 O O . LEU A 1 86 ? 16.879 0.958 -5.548 1.00 93.25 86 LEU A O 1
ATOM 655 N N . ASN A 1 87 ? 15.544 -0.504 -4.494 1.00 93.44 87 ASN A N 1
ATOM 656 C CA . ASN A 1 87 ? 16.043 -1.715 -5.142 1.00 93.44 87 ASN A CA 1
ATOM 657 C C . ASN A 1 87 ? 15.665 -1.776 -6.627 1.00 93.44 87 ASN A C 1
ATOM 659 O O . ASN A 1 87 ? 16.471 -2.214 -7.444 1.00 93.44 87 ASN A O 1
ATOM 663 N N . HIS A 1 88 ? 14.467 -1.306 -6.990 1.00 93.00 88 HIS A N 1
ATOM 664 C CA . HIS A 1 88 ? 13.987 -1.324 -8.379 1.00 93.00 88 HIS A CA 1
ATOM 665 C C . HIS A 1 88 ? 13.991 0.063 -9.032 1.00 93.00 88 HIS A C 1
ATOM 667 O O . HIS A 1 88 ? 13.516 0.218 -10.161 1.00 93.00 88 HIS A O 1
ATOM 673 N N . GLY A 1 89 ? 14.485 1.088 -8.324 1.00 92.88 89 GLY A N 1
ATOM 674 C CA . GLY A 1 89 ? 14.472 2.473 -8.795 1.00 92.88 89 GLY A CA 1
ATOM 675 C C . GLY A 1 89 ? 13.065 2.984 -9.115 1.00 92.88 89 GLY A C 1
ATOM 676 O O . GLY A 1 89 ? 12.914 3.820 -10.007 1.00 92.88 89 GLY A O 1
ATOM 677 N N . CYS A 1 90 ? 12.034 2.429 -8.468 1.00 93.88 90 CYS A N 1
ATOM 678 C CA . CYS A 1 90 ? 10.640 2.722 -8.774 1.00 93.88 90 CYS A CA 1
ATOM 679 C C . CYS A 1 90 ? 10.277 4.149 -8.341 1.00 93.88 90 CYS A C 1
ATOM 681 O O . CYS A 1 90 ? 10.351 4.506 -7.166 1.00 93.88 90 CYS A O 1
ATOM 683 N N . VAL A 1 91 ? 9.842 4.969 -9.296 1.00 93.25 91 VAL A N 1
ATOM 684 C CA . VAL A 1 91 ? 9.281 6.299 -9.035 1.00 93.25 91 VAL A CA 1
ATOM 685 C C . VAL A 1 91 ? 7.767 6.168 -8.960 1.00 93.25 91 VAL A C 1
ATOM 687 O O . VAL A 1 91 ? 7.135 5.875 -9.974 1.00 93.25 91 VAL A O 1
ATOM 690 N N . CYS A 1 92 ? 7.186 6.376 -7.779 1.00 94.31 92 CYS A N 1
ATOM 691 C CA . CYS A 1 92 ? 5.766 6.115 -7.547 1.00 94.31 92 CYS A CA 1
ATOM 692 C C . CYS A 1 92 ? 4.847 6.975 -8.414 1.00 94.31 92 CYS A C 1
ATOM 694 O O . CYS A 1 92 ? 5.067 8.175 -8.579 1.00 94.31 92 CYS A O 1
ATOM 696 N N . GLN A 1 93 ? 3.789 6.350 -8.929 1.00 92.44 93 GLN A N 1
ATOM 697 C CA . GLN A 1 93 ? 2.747 7.047 -9.681 1.00 92.44 93 GLN A CA 1
ATOM 698 C C . GLN A 1 93 ? 1.670 7.666 -8.777 1.00 92.44 93 GLN A C 1
ATOM 700 O O . GLN A 1 93 ? 1.147 8.727 -9.111 1.00 92.44 93 GLN A O 1
ATOM 705 N N . HIS A 1 94 ? 1.342 7.017 -7.652 1.00 93.00 94 HIS A N 1
ATOM 706 C CA . HIS A 1 94 ? 0.251 7.435 -6.764 1.00 93.00 94 HIS A CA 1
ATOM 707 C C . HIS A 1 94 ? 0.728 7.710 -5.339 1.00 93.00 94 HIS A C 1
ATOM 709 O O . HIS A 1 94 ? 0.813 8.871 -4.944 1.00 93.00 94 HIS A O 1
ATOM 715 N N . VAL A 1 95 ? 1.052 6.664 -4.571 1.00 95.00 95 VAL A N 1
ATOM 716 C CA . VAL A 1 95 ? 1.500 6.809 -3.180 1.00 95.00 95 VAL A CA 1
ATOM 717 C C . VAL A 1 95 ? 2.785 6.033 -2.919 1.00 95.00 95 VAL A C 1
ATOM 719 O O . VAL A 1 95 ? 3.074 5.044 -3.594 1.00 95.00 95 VAL A O 1
ATOM 722 N N . MET A 1 96 ? 3.544 6.482 -1.920 1.00 95.62 96 MET A N 1
ATOM 723 C CA . MET A 1 96 ? 4.714 5.777 -1.393 1.00 95.62 96 MET A CA 1
ATOM 724 C C . MET A 1 96 ? 4.408 5.249 0.007 1.00 95.62 96 MET A C 1
ATOM 726 O O . MET A 1 96 ? 4.070 6.017 0.900 1.00 95.62 96 MET A O 1
ATOM 730 N N . VAL A 1 97 ? 4.558 3.950 0.219 1.00 96.12 97 VAL A N 1
ATOM 731 C CA . VAL A 1 97 ? 4.259 3.265 1.478 1.00 96.12 97 VAL A CA 1
ATOM 732 C C . VAL A 1 97 ? 5.555 2.910 2.199 1.00 96.12 97 VAL A C 1
ATOM 734 O O . VAL A 1 97 ? 6.417 2.231 1.639 1.00 96.12 97 VAL A O 1
ATOM 737 N N . HIS A 1 98 ? 5.679 3.324 3.461 1.00 95.12 98 HIS A N 1
ATOM 738 C CA . HIS A 1 98 ? 6.806 2.961 4.327 1.00 95.12 98 HIS A CA 1
ATOM 739 C C . HIS A 1 98 ? 6.534 1.630 5.038 1.00 95.12 98 HIS A C 1
ATOM 741 O O . HIS A 1 98 ? 5.557 1.467 5.772 1.00 95.12 98 HIS A O 1
ATOM 747 N N . ARG A 1 99 ? 7.381 0.625 4.833 1.00 93.62 99 ARG A N 1
ATOM 748 C CA . ARG A 1 99 ? 7.175 -0.692 5.452 1.00 93.62 99 ARG A CA 1
ATOM 749 C C . ARG A 1 99 ? 7.480 -0.648 6.950 1.00 93.62 99 ARG A C 1
ATOM 751 O O . ARG A 1 99 ? 8.490 -0.109 7.387 1.00 93.62 99 ARG A O 1
ATOM 758 N N . ARG A 1 100 ? 6.625 -1.279 7.759 1.00 88.25 100 ARG A N 1
ATOM 759 C CA . ARG A 1 100 ? 6.840 -1.370 9.210 1.00 88.25 100 ARG A CA 1
ATOM 760 C C . ARG A 1 100 ? 8.147 -2.118 9.514 1.00 88.25 100 ARG A C 1
ATOM 762 O O . ARG A 1 100 ? 8.447 -3.116 8.866 1.00 88.25 100 ARG A O 1
ATOM 769 N N . PHE A 1 101 ? 8.895 -1.643 10.513 1.00 86.88 101 PHE A N 1
ATOM 770 C CA . PHE A 1 101 ? 10.156 -2.233 10.999 1.00 86.88 101 PHE A CA 1
ATOM 771 C C . PHE A 1 101 ? 11.306 -2.310 9.979 1.00 86.88 101 PHE A C 1
ATOM 773 O O . PHE A 1 101 ? 12.323 -2.941 10.256 1.00 86.88 101 PHE A O 1
ATOM 780 N N . THR A 1 102 ? 11.179 -1.675 8.813 1.00 89.44 102 THR A N 1
ATOM 781 C CA . THR A 1 102 ? 12.228 -1.656 7.787 1.00 89.44 102 THR A CA 1
ATOM 782 C C . THR A 1 102 ? 12.325 -0.266 7.169 1.00 89.44 102 THR A C 1
ATOM 784 O O . THR A 1 102 ? 11.383 0.513 7.234 1.00 89.44 102 THR A O 1
ATOM 787 N N . ASN A 1 103 ? 13.451 0.041 6.529 1.00 87.69 103 ASN A N 1
ATOM 788 C CA . ASN A 1 103 ? 13.612 1.290 5.774 1.00 87.69 103 ASN A CA 1
ATOM 789 C C . ASN A 1 103 ? 13.122 1.167 4.317 1.00 87.69 103 ASN A C 1
ATOM 791 O O . ASN A 1 103 ? 13.456 2.005 3.480 1.00 87.69 103 ASN A O 1
ATOM 795 N N . LEU A 1 104 ? 12.378 0.099 4.003 1.00 92.62 104 LEU A N 1
ATOM 796 C CA . LEU A 1 104 ? 11.876 -0.183 2.661 1.00 92.62 104 LEU A CA 1
ATOM 797 C C . LEU A 1 104 ? 10.692 0.728 2.339 1.00 92.62 104 LEU A C 1
ATOM 799 O O . LEU A 1 104 ? 9.805 0.951 3.171 1.00 92.62 104 LEU A O 1
ATOM 803 N N . LYS A 1 105 ? 10.681 1.226 1.104 1.00 95.12 105 LYS A N 1
ATOM 804 C CA . LYS A 1 105 ? 9.642 2.111 0.579 1.00 95.12 105 LYS A CA 1
ATOM 805 C C . LYS A 1 105 ? 9.149 1.523 -0.724 1.00 95.12 105 LYS A C 1
ATOM 807 O O . LYS A 1 105 ? 9.938 1.309 -1.640 1.00 95.12 105 LYS A O 1
ATOM 812 N N . GLU A 1 106 ? 7.854 1.284 -0.814 1.00 95.94 106 GLU A N 1
ATOM 813 C CA . GLU A 1 106 ? 7.233 0.681 -1.991 1.00 95.94 106 GLU A CA 1
ATOM 814 C C . GLU A 1 106 ? 6.128 1.578 -2.530 1.00 95.94 106 GLU A C 1
ATOM 816 O O . GLU A 1 106 ? 5.450 2.270 -1.773 1.00 95.94 106 GLU A O 1
ATOM 821 N N . CYS A 1 107 ? 5.928 1.558 -3.840 1.00 95.94 107 CYS A N 1
ATOM 822 C CA . CYS A 1 107 ? 4.833 2.286 -4.464 1.00 95.94 107 CYS A CA 1
ATOM 823 C C . CYS A 1 107 ? 3.552 1.454 -4.464 1.00 95.94 107 CYS A C 1
ATOM 825 O O . CYS A 1 107 ? 3.600 0.250 -4.718 1.00 95.94 107 CYS A O 1
ATOM 827 N N . ASP A 1 108 ? 2.414 2.101 -4.229 1.00 95.88 108 ASP A N 1
ATOM 828 C CA . ASP A 1 108 ? 1.085 1.482 -4.262 1.00 95.88 108 ASP A CA 1
ATOM 829 C C . ASP A 1 108 ? 0.057 2.453 -4.873 1.00 95.88 108 ASP A C 1
ATOM 831 O O . ASP A 1 108 ? 0.373 3.618 -5.137 1.00 95.88 108 ASP A O 1
ATOM 835 N N . ILE A 1 109 ? -1.165 1.980 -5.122 1.00 93.62 109 ILE A N 1
ATOM 836 C CA . ILE A 1 109 ? -2.280 2.792 -5.636 1.00 93.62 109 ILE A CA 1
ATOM 837 C C . ILE A 1 109 ? -2.914 3.616 -4.504 1.00 93.62 109 ILE A C 1
ATOM 839 O O . ILE A 1 109 ? -3.349 4.745 -4.729 1.00 93.62 109 ILE A O 1
ATOM 843 N N . ALA A 1 110 ? -2.957 3.067 -3.287 1.00 93.81 110 ALA A N 1
ATOM 844 C CA . ALA A 1 110 ? -3.557 3.702 -2.118 1.00 93.81 110 ALA A CA 1
ATOM 845 C C . ALA A 1 110 ? -2.846 3.287 -0.823 1.00 93.81 110 ALA A C 1
ATOM 847 O O . ALA A 1 110 ? -2.151 2.272 -0.781 1.00 93.81 110 ALA A O 1
ATOM 848 N N . CYS A 1 111 ? -3.029 4.066 0.248 1.00 94.06 111 CYS A N 1
ATOM 849 C CA . CYS A 1 111 ? -2.495 3.683 1.551 1.00 94.06 111 CYS A CA 1
ATOM 850 C C . CYS A 1 111 ? -3.194 2.413 2.068 1.00 94.06 111 CYS A C 1
ATOM 852 O O . CYS A 1 111 ? -4.428 2.354 2.057 1.00 94.06 111 CYS A O 1
ATOM 854 N N . PRO A 1 112 ? -2.436 1.414 2.550 1.00 93.31 112 PRO A N 1
ATOM 855 C CA . PRO A 1 112 ? -3.016 0.220 3.151 1.00 93.31 112 PRO A CA 1
ATOM 856 C C . PRO A 1 112 ? -3.715 0.539 4.483 1.00 93.31 112 PRO A C 1
ATOM 858 O O . PRO A 1 112 ? -3.565 1.617 5.055 1.00 93.31 112 PRO A O 1
ATOM 861 N N . GLN A 1 113 ? -4.485 -0.418 5.006 1.00 90.81 113 GLN A N 1
ATOM 862 C CA . GLN A 1 113 ? -5.111 -0.272 6.324 1.00 90.81 113 GLN A CA 1
ATOM 863 C C . GLN A 1 113 ? -4.065 -0.130 7.436 1.00 90.81 113 GLN A C 1
ATOM 865 O O . GLN A 1 113 ? -2.998 -0.739 7.369 1.00 90.81 113 GLN A O 1
ATOM 870 N N . ASN A 1 114 ? -4.408 0.612 8.494 1.00 92.00 114 ASN A N 1
ATOM 871 C CA . ASN A 1 114 ? -3.510 0.942 9.610 1.00 92.00 114 ASN A CA 1
ATOM 872 C C . ASN A 1 114 ? -2.280 1.756 9.190 1.00 92.00 114 ASN A C 1
ATOM 874 O O . ASN A 1 114 ? -1.195 1.595 9.752 1.00 92.00 114 ASN A O 1
ATOM 878 N N . TYR A 1 115 ? -2.469 2.633 8.209 1.00 95.00 115 TYR A N 1
ATOM 879 C CA . TYR A 1 115 ? -1.519 3.657 7.810 1.00 95.00 115 TYR A CA 1
ATOM 880 C C . TYR A 1 115 ? -2.208 5.01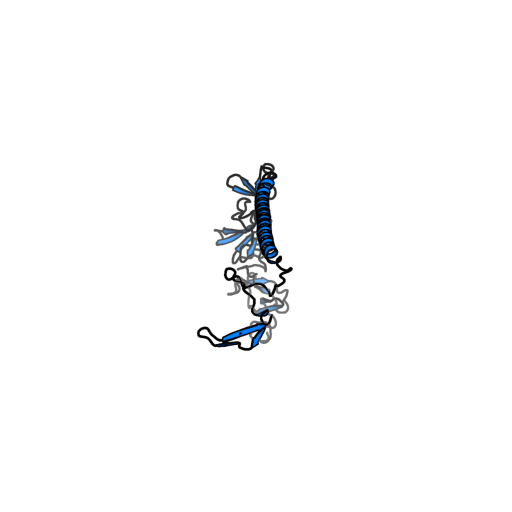9 7.798 1.00 95.00 115 TYR A C 1
ATOM 882 O O . TYR A 1 115 ? -3.411 5.107 7.551 1.00 95.00 115 TYR A O 1
ATOM 890 N N . TYR A 1 116 ? -1.434 6.074 8.026 1.00 94.31 116 TYR A N 1
ATOM 891 C CA . TYR A 1 116 ? -1.877 7.455 7.878 1.00 94.31 116 TYR A CA 1
ATOM 892 C C . TYR A 1 116 ? -1.132 8.122 6.725 1.00 94.31 116 TYR 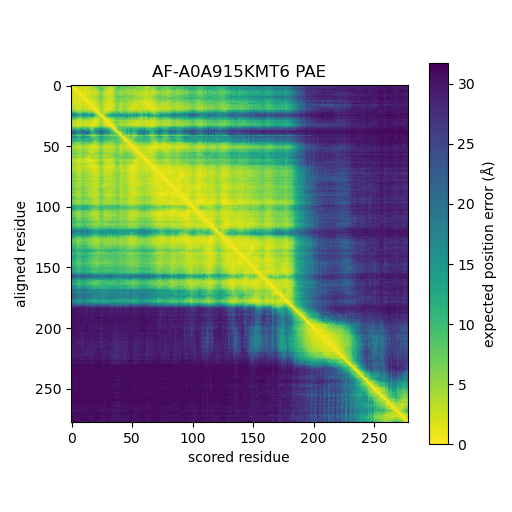A C 1
ATOM 894 O O . TYR A 1 116 ? 0.001 7.759 6.397 1.00 94.31 116 TYR A O 1
ATOM 902 N N . ASN A 1 117 ? -1.793 9.075 6.076 1.00 94.06 117 ASN A N 1
ATOM 903 C CA . ASN A 1 117 ? -1.250 9.790 4.934 1.00 94.06 117 ASN A CA 1
ATOM 904 C C . ASN A 1 117 ? -0.565 11.090 5.370 1.00 94.06 117 ASN A C 1
ATOM 906 O O . ASN A 1 117 ? -1.080 11.864 6.172 1.00 94.06 117 ASN A O 1
ATOM 910 N N . VAL A 1 118 ? 0.599 11.347 4.789 1.00 92.12 118 VAL A N 1
ATOM 911 C CA . VAL A 1 118 ? 1.350 12.590 4.944 1.00 92.12 118 VAL A CA 1
ATOM 912 C C . VAL A 1 118 ? 1.677 13.104 3.554 1.00 92.12 118 VAL A C 1
ATOM 914 O O . VAL A 1 118 ? 2.340 12.430 2.769 1.00 92.12 118 VAL A O 1
ATOM 917 N N . THR A 1 119 ? 1.209 14.302 3.225 1.00 86.69 119 THR A N 1
ATOM 918 C CA . THR A 1 119 ? 1.568 14.939 1.956 1.00 86.69 119 THR A CA 1
ATOM 919 C C . THR A 1 119 ? 2.934 15.593 2.103 1.00 86.69 119 THR A C 1
ATOM 921 O O . THR A 1 119 ? 3.087 16.573 2.833 1.00 86.69 119 THR A O 1
ATOM 924 N N . SER A 1 120 ? 3.936 15.049 1.415 1.00 80.75 120 SER A N 1
ATOM 925 C CA . SER A 1 120 ? 5.294 15.586 1.443 1.00 80.75 120 SER A CA 1
ATOM 926 C C . SER A 1 120 ? 5.393 16.820 0.546 1.00 80.75 120 SER A C 1
ATOM 928 O O . SER A 1 120 ? 5.227 16.727 -0.672 1.00 80.75 120 SER A O 1
ATOM 930 N N . LEU A 1 121 ? 5.694 17.985 1.136 1.00 77.81 121 LEU A N 1
ATOM 931 C CA . LEU A 1 121 ? 5.876 19.233 0.380 1.00 77.81 121 LEU A CA 1
ATOM 932 C C . LEU A 1 121 ? 7.069 19.173 -0.590 1.00 77.81 121 LEU A C 1
ATOM 934 O O . LEU A 1 121 ? 7.101 19.920 -1.561 1.00 77.81 121 LEU A O 1
ATOM 938 N N . ALA A 1 122 ? 8.050 18.303 -0.337 1.00 75.12 122 ALA A N 1
ATOM 939 C CA . ALA A 1 122 ? 9.250 18.201 -1.165 1.00 75.12 122 ALA A CA 1
ATOM 940 C C . ALA A 1 122 ? 9.007 17.440 -2.480 1.00 75.12 122 ALA A C 1
ATOM 942 O O . ALA A 1 122 ? 9.610 17.766 -3.500 1.00 75.12 122 ALA A O 1
ATOM 943 N N . SER A 1 123 ? 8.143 16.423 -2.462 1.00 73.88 123 SER A N 1
ATOM 944 C CA . SER A 1 123 ? 7.901 15.532 -3.605 1.00 73.88 123 SER A CA 1
ATOM 945 C C . SER A 1 123 ? 6.514 15.691 -4.230 1.00 73.88 123 SER A C 1
ATOM 947 O O . SER A 1 123 ? 6.265 15.094 -5.275 1.00 73.88 123 SER A O 1
ATOM 949 N N . ASN A 1 124 ? 5.616 16.477 -3.614 1.00 82.88 124 ASN A N 1
ATOM 950 C CA . ASN A 1 124 ? 4.186 16.533 -3.950 1.00 82.88 124 ASN A CA 1
ATOM 951 C C . ASN A 1 124 ? 3.532 15.139 -4.004 1.00 82.88 124 ASN A C 1
ATOM 953 O O . ASN A 1 124 ? 2.556 14.929 -4.722 1.00 82.88 124 ASN A O 1
ATOM 957 N N . LEU A 1 125 ? 4.087 14.179 -3.258 1.00 88.38 125 LEU A N 1
ATOM 958 C CA . LEU A 1 125 ? 3.634 12.796 -3.212 1.00 88.38 125 LEU A CA 1
ATOM 959 C C . LEU A 1 125 ? 3.031 12.506 -1.839 1.00 88.38 125 LEU A C 1
ATOM 961 O O . LEU A 1 125 ? 3.540 12.955 -0.807 1.00 88.38 125 LEU A O 1
ATOM 965 N N . THR A 1 126 ? 1.953 11.729 -1.824 1.00 93.50 126 THR A N 1
ATOM 966 C CA . THR A 1 126 ? 1.390 11.209 -0.582 1.00 93.50 126 THR A CA 1
ATOM 967 C C . THR A 1 126 ? 2.232 10.038 -0.085 1.00 93.50 126 THR A C 1
ATOM 969 O O . THR A 1 126 ? 2.404 9.031 -0.777 1.00 93.50 126 THR A O 1
ATOM 972 N N . GLU A 1 127 ? 2.740 10.172 1.134 1.00 94.62 127 GLU A N 1
ATOM 973 C CA . GLU A 1 127 ? 3.464 9.129 1.846 1.00 94.62 127 GLU A CA 1
ATOM 974 C C . GLU A 1 127 ? 2.551 8.471 2.879 1.00 94.62 127 GLU A C 1
ATOM 976 O O . GLU A 1 127 ? 1.890 9.149 3.662 1.00 94.62 127 GLU A O 1
ATOM 981 N N . CYS A 1 128 ? 2.522 7.146 2.891 1.00 95.56 128 CYS A N 1
ATOM 982 C CA . CYS A 1 128 ? 1.770 6.360 3.851 1.00 95.56 128 CYS A CA 1
ATOM 983 C C . CYS A 1 128 ? 2.729 5.855 4.925 1.00 95.56 128 CYS A C 1
ATOM 985 O O . CYS A 1 128 ? 3.637 5.066 4.637 1.00 95.56 128 CYS A O 1
ATOM 987 N N . HIS A 1 129 ? 2.485 6.259 6.165 1.00 95.19 129 HIS A N 1
ATOM 988 C CA . HIS A 1 129 ? 3.263 5.851 7.330 1.00 95.19 129 HIS A CA 1
ATOM 989 C C . HIS A 1 129 ? 2.462 4.875 8.192 1.00 95.19 129 HIS A C 1
ATOM 991 O O . HIS A 1 129 ? 1.249 5.050 8.335 1.00 95.19 129 HIS A O 1
ATOM 997 N N . PRO A 1 130 ? 3.091 3.822 8.739 1.00 95.44 130 PRO A N 1
ATOM 998 C CA . PRO A 1 130 ? 2.385 2.838 9.544 1.00 95.44 130 PRO A CA 1
ATOM 999 C C . PRO A 1 130 ? 1.904 3.461 10.857 1.00 95.44 130 PRO A C 1
ATOM 1001 O O . PRO A 1 130 ? 2.652 4.150 11.546 1.00 95.44 130 PRO A O 1
ATOM 1004 N N . CYS A 1 131 ? 0.672 3.148 11.245 1.00 95.44 131 CYS A N 1
ATOM 1005 C CA . CYS A 1 131 ? 0.163 3.467 12.573 1.00 95.44 131 CYS A CA 1
ATOM 1006 C C . CYS A 1 131 ? 0.915 2.696 13.665 1.00 95.44 131 CYS A C 1
ATOM 1008 O O . CYS A 1 131 ? 1.532 1.647 13.399 1.00 95.44 131 CYS A O 1
ATOM 1010 N N . HIS A 1 132 ? 0.769 3.162 14.910 1.00 95.31 132 HIS A N 1
ATOM 1011 C CA . HIS A 1 132 ? 1.211 2.433 16.097 1.00 95.31 132 HIS A CA 1
ATOM 1012 C C . HIS A 1 132 ? 0.704 0.979 16.084 1.00 95.31 132 HIS A C 1
ATOM 1014 O O . HIS A 1 132 ? -0.373 0.681 15.562 1.00 95.31 132 HIS A O 1
ATOM 1020 N N . THR A 1 133 ? 1.461 0.048 16.671 1.00 94.69 133 THR A N 1
ATOM 1021 C CA . THR A 1 133 ? 1.119 -1.389 16.655 1.00 94.69 133 THR A CA 1
ATOM 1022 C C . THR A 1 133 ? -0.167 -1.717 17.411 1.00 94.69 133 THR A C 1
ATOM 1024 O O . THR A 1 133 ? -0.813 -2.719 17.109 1.00 94.69 133 THR A O 1
ATOM 1027 N N . GLU A 1 134 ? -0.538 -0.853 18.356 1.00 95.06 134 GLU A N 1
ATOM 1028 C CA . GLU A 1 134 ? -1.777 -0.945 19.135 1.00 95.06 134 GLU A CA 1
ATOM 1029 C C . GLU A 1 134 ? -2.958 -0.187 18.515 1.00 95.06 134 GLU A C 1
ATOM 1031 O O . GLU A 1 134 ? -4.037 -0.198 19.104 1.00 95.06 134 GLU A O 1
ATOM 1036 N N . CYS A 1 135 ? -2.794 0.458 17.355 1.00 95.19 135 CYS A N 1
ATOM 1037 C CA . CYS A 1 135 ? -3.929 1.027 16.631 1.00 95.19 135 CYS A CA 1
ATOM 1038 C C . CYS A 1 135 ? -4.676 -0.058 15.846 1.00 95.19 135 CYS A C 1
ATOM 1040 O O . CYS A 1 135 ? -4.069 -0.961 15.263 1.00 95.19 135 CYS A O 1
ATOM 1042 N N . ASP A 1 136 ? -5.992 0.090 15.791 1.00 92.81 136 ASP A N 1
ATOM 1043 C CA . ASP A 1 136 ? -6.915 -0.667 14.958 1.00 92.81 136 ASP A CA 1
ATOM 1044 C C . ASP A 1 136 ? -7.763 0.320 14.142 1.00 92.81 136 ASP A C 1
ATOM 1046 O O . ASP A 1 136 ? -8.043 1.430 14.597 1.00 92.81 136 ASP A O 1
ATOM 1050 N N . GLU A 1 137 ? -8.150 -0.063 12.928 1.00 90.56 137 GLU A N 1
ATOM 1051 C CA . GLU A 1 137 ? -8.950 0.768 12.007 1.00 90.56 137 GLU A CA 1
ATOM 1052 C C . GLU A 1 137 ? -8.327 2.133 11.612 1.00 90.56 137 GLU A C 1
ATOM 1054 O O . GLU A 1 137 ? -9.017 3.009 11.093 1.00 90.56 137 GLU A O 1
ATOM 1059 N N . GLY A 1 138 ? -7.012 2.310 11.776 1.00 91.69 138 GLY A N 1
ATOM 1060 C CA . GLY A 1 138 ? -6.289 3.515 11.352 1.00 91.69 138 GLY A CA 1
ATOM 1061 C C . GLY A 1 138 ? -5.927 4.500 12.469 1.00 91.69 138 GLY A C 1
ATOM 1062 O O . GLY A 1 138 ? -6.157 4.282 13.660 1.00 91.69 138 GLY A O 1
ATOM 1063 N N . CYS A 1 139 ? -5.276 5.590 12.066 1.00 95.12 139 CYS A N 1
ATOM 1064 C CA . CYS A 1 139 ? -4.730 6.602 12.961 1.00 95.12 139 CYS A CA 1
ATOM 1065 C C . CYS A 1 139 ? -4.547 7.944 12.237 1.00 95.12 139 CYS A C 1
ATOM 1067 O O . CYS A 1 139 ? -4.585 8.015 11.008 1.00 95.12 139 CYS A O 1
ATOM 1069 N N . THR A 1 140 ? -4.302 9.002 13.008 1.00 93.94 140 THR A N 1
ATOM 1070 C CA . THR A 1 140 ? -3.874 10.318 12.496 1.00 93.94 140 THR A CA 1
ATOM 1071 C C . THR A 1 140 ? -2.362 10.530 12.577 1.00 93.94 140 THR A C 1
ATOM 1073 O O . THR A 1 140 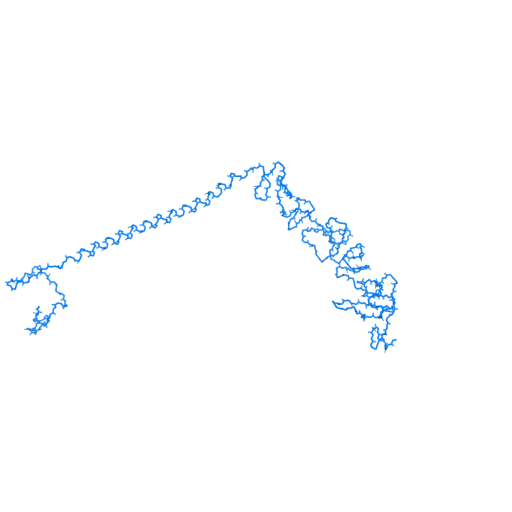? -1.855 11.523 12.062 1.00 93.94 140 THR A O 1
ATOM 1076 N N . GLY A 1 141 ? -1.638 9.610 13.215 1.00 93.50 141 GLY A N 1
ATOM 1077 C CA . GLY A 1 141 ? -0.193 9.673 13.371 1.00 93.50 141 GLY A CA 1
ATOM 1078 C C . GLY A 1 141 ? 0.384 8.411 14.006 1.00 93.50 141 GLY A C 1
ATOM 1079 O O . GLY A 1 141 ? -0.333 7.465 14.329 1.00 93.50 141 GLY A O 1
ATOM 1080 N N . GLU A 1 142 ? 1.700 8.403 14.178 1.00 92.75 142 GLU A N 1
ATOM 1081 C CA . GLU A 1 142 ? 2.468 7.247 14.650 1.00 92.75 142 GLU A CA 1
ATOM 1082 C C . GLU A 1 142 ? 2.291 6.930 16.142 1.00 92.75 142 GLU A C 1
ATOM 1084 O O . GLU A 1 142 ? 2.575 5.809 16.567 1.00 92.75 142 GLU A O 1
ATOM 1089 N N . ASN A 1 143 ? 1.819 7.888 16.945 1.00 93.75 143 ASN A N 1
ATOM 1090 C CA . ASN A 1 143 ? 1.748 7.718 18.393 1.00 93.75 143 ASN A CA 1
ATOM 1091 C C . ASN A 1 143 ? 0.562 6.835 18.824 1.00 93.75 143 ASN A C 1
ATOM 1093 O O . ASN A 1 143 ? -0.512 6.897 18.217 1.00 93.75 143 ASN A O 1
ATOM 1097 N N . PRO A 1 144 ? 0.686 6.093 19.945 1.00 94.38 144 PRO A N 1
ATOM 1098 C CA . PRO A 1 144 ? -0.404 5.283 20.505 1.00 94.38 144 PRO A CA 1
ATOM 1099 C C . PRO A 1 144 ? -1.626 6.105 20.938 1.00 94.38 144 PRO A C 1
ATOM 1101 O O . PRO A 1 144 ? -2.677 5.542 21.227 1.00 94.38 144 PRO A O 1
ATOM 1104 N N . THR A 1 145 ? -1.498 7.430 21.000 1.00 94.44 145 THR A N 1
ATOM 1105 C CA . THR A 1 145 ? -2.568 8.369 21.359 1.00 94.44 145 THR A CA 1
ATOM 1106 C C . THR A 1 145 ? -3.320 8.931 20.155 1.00 94.44 145 THR A C 1
ATOM 1108 O O . THR A 1 145 ? -4.290 9.667 20.315 1.00 94.44 145 THR A O 1
ATOM 1111 N N . GLN A 1 146 ? -2.867 8.605 18.943 1.00 94.81 146 GLN A N 1
ATOM 1112 C CA . GLN A 1 146 ? -3.411 9.103 17.678 1.00 94.81 146 GLN A CA 1
ATOM 1113 C C . GLN A 1 146 ? -4.212 8.033 16.924 1.00 94.81 146 GLN A C 1
ATOM 1115 O O . GLN A 1 146 ? -4.569 8.231 15.761 1.00 94.81 146 GLN A O 1
ATOM 1120 N N . CYS A 1 147 ? -4.489 6.897 17.564 1.00 94.81 147 CYS A N 1
ATOM 1121 C CA . CYS A 1 147 ? -5.315 5.835 17.007 1.00 94.81 147 CYS A CA 1
ATOM 1122 C C . CYS A 1 147 ? -6.793 6.245 16.985 1.00 94.81 147 CYS A C 1
ATOM 1124 O O . CYS A 1 147 ? -7.274 6.891 17.916 1.00 94.81 147 CYS A O 1
ATOM 1126 N N . PHE A 1 148 ? -7.539 5.812 15.967 1.00 93.19 148 PHE A N 1
ATOM 1127 C CA . PHE A 1 148 ? -9.002 5.940 15.988 1.00 93.19 148 PHE A CA 1
ATOM 1128 C C . PHE A 1 148 ? -9.646 4.937 16.943 1.00 93.19 148 PHE A C 1
ATOM 1130 O O . PHE A 1 148 ? -10.647 5.243 17.589 1.00 93.19 148 PHE A O 1
ATOM 1137 N N . LYS A 1 149 ? -9.051 3.747 17.045 1.00 93.00 149 LYS A N 1
ATOM 1138 C CA . LYS A 1 149 ? -9.485 2.673 17.931 1.00 93.00 149 LYS A CA 1
ATOM 1139 C C . LYS A 1 149 ? -8.270 1.890 18.407 1.00 93.00 149 LYS A C 1
ATOM 1141 O O . LYS A 1 149 ? -7.322 1.688 17.651 1.00 93.00 149 LYS A O 1
ATOM 1146 N N . CYS A 1 150 ? -8.278 1.447 19.659 1.00 94.25 150 CYS A N 1
ATOM 1147 C CA . CYS A 1 150 ? -7.205 0.601 20.172 1.00 94.25 150 CYS A CA 1
ATOM 1148 C C . CYS A 1 150 ? -7.454 -0.860 19.812 1.00 94.25 150 CYS A C 1
ATOM 1150 O O . CYS A 1 150 ? -8.591 -1.329 19.855 1.00 94.25 150 CYS A O 1
ATOM 1152 N N . LYS A 1 151 ? -6.388 -1.610 19.539 1.00 93.88 151 LYS A N 1
ATOM 1153 C CA . LYS A 1 151 ? -6.419 -3.061 19.337 1.00 93.88 151 LYS A CA 1
ATOM 1154 C C . LYS A 1 151 ? -6.639 -3.803 20.655 1.00 93.88 151 LYS A C 1
ATOM 1156 O O . LYS A 1 151 ? -7.538 -4.642 20.724 1.00 93.88 151 LYS A O 1
ATOM 1161 N N . SER A 1 152 ? -5.893 -3.431 21.697 1.00 93.38 152 SER A N 1
ATOM 1162 C CA . SER A 1 152 ? -5.836 -4.145 22.983 1.00 93.38 152 SER A CA 1
ATOM 1163 C C . SER A 1 152 ? -6.610 -3.431 24.091 1.00 93.38 152 SER A C 1
ATOM 1165 O O . SER A 1 152 ? -7.769 -3.772 24.308 1.00 93.38 152 SER A O 1
ATOM 1167 N N . PHE A 1 153 ? -6.026 -2.429 24.756 1.00 93.31 153 PHE A N 1
ATOM 1168 C CA . PHE A 1 153 ? -6.672 -1.699 25.850 1.00 93.31 153 PHE A CA 1
ATOM 1169 C C . PHE A 1 153 ? -6.495 -0.184 25.719 1.00 93.31 153 PHE A C 1
ATOM 1171 O O . PHE A 1 153 ? -5.534 0.297 25.118 1.00 93.31 153 PHE A O 1
ATOM 1178 N N . GLU A 1 154 ? -7.435 0.557 26.298 1.00 93.19 154 GLU A N 1
ATOM 1179 C CA . GLU A 1 154 ? -7.468 2.017 26.351 1.00 93.19 154 GLU A CA 1
ATOM 1180 C C . GLU A 1 154 ? -7.044 2.501 27.741 1.00 93.19 154 GLU A C 1
ATOM 1182 O O . GLU A 1 154 ? -7.696 2.217 28.751 1.00 93.19 154 GLU A O 1
ATOM 1187 N N . ASN A 1 155 ? -5.954 3.259 27.798 1.00 92.31 155 ASN A N 1
ATOM 1188 C CA . ASN A 1 155 ? -5.515 3.952 28.999 1.00 92.31 155 ASN A CA 1
ATOM 1189 C C . ASN A 1 155 ? -5.923 5.426 28.917 1.00 92.31 155 ASN A C 1
ATOM 1191 O O . ASN A 1 155 ? -5.326 6.209 28.178 1.00 92.31 155 ASN A O 1
ATOM 1195 N N . ILE A 1 156 ? -6.949 5.810 29.677 1.00 89.31 156 ILE A N 1
ATOM 1196 C CA . ILE A 1 156 ? -7.448 7.189 29.702 1.00 89.31 156 ILE A CA 1
ATOM 1197 C C . ILE A 1 156 ? -6.684 7.977 30.769 1.00 89.31 156 ILE A C 1
ATOM 1199 O O . ILE A 1 156 ? -6.867 7.755 31.971 1.00 89.31 156 ILE A O 1
ATOM 1203 N N . ASN A 1 157 ? -5.845 8.917 30.333 1.00 85.88 157 ASN A N 1
ATOM 1204 C CA . ASN A 1 157 ? -5.109 9.846 31.190 1.00 85.88 157 ASN A CA 1
ATOM 1205 C C . ASN A 1 157 ? -5.651 11.267 30.986 1.00 85.88 157 ASN A C 1
ATOM 1207 O O . ASN A 1 157 ? -5.202 12.015 30.117 1.00 85.88 157 ASN A O 1
ATOM 1211 N N . GLY A 1 158 ? -6.653 11.641 31.786 1.00 83.25 158 GLY A N 1
ATOM 1212 C CA . GLY A 1 158 ? -7.338 12.925 31.634 1.00 83.25 158 GLY A CA 1
ATOM 1213 C C . GLY A 1 158 ? -8.106 12.983 30.313 1.00 83.25 158 GLY A C 1
ATOM 1214 O O . GLY A 1 158 ? -9.051 12.224 30.127 1.00 83.25 158 GLY A O 1
ATOM 1215 N N . ASN A 1 159 ? -7.682 13.863 29.401 1.00 82.81 159 ASN A N 1
ATOM 1216 C CA . ASN A 1 159 ? -8.319 14.050 28.089 1.00 82.81 159 ASN A CA 1
ATOM 1217 C C . ASN A 1 159 ? -7.668 13.240 26.957 1.00 82.81 159 ASN A C 1
ATOM 1219 O O . ASN A 1 159 ? -8.144 13.296 25.824 1.00 82.81 159 ASN A O 1
ATOM 1223 N N . GLN A 1 160 ? -6.577 12.522 27.230 1.00 86.94 160 GLN A N 1
ATOM 1224 C CA . GLN A 1 160 ? -5.855 11.751 26.223 1.00 86.94 160 GLN A CA 1
ATOM 1225 C C . GLN A 1 160 ? -6.069 10.255 26.448 1.00 86.94 160 GLN A C 1
ATOM 1227 O O . GLN A 1 160 ? -5.894 9.751 27.559 1.00 86.94 160 GLN A O 1
ATOM 1232 N N . THR A 1 161 ? -6.438 9.552 25.379 1.00 90.06 161 THR A N 1
ATOM 1233 C CA . THR A 1 161 ? -6.550 8.090 25.371 1.00 90.06 161 THR A CA 1
ATOM 1234 C C . THR A 1 161 ? -5.307 7.523 24.711 1.00 90.06 161 THR A C 1
ATOM 1236 O O . THR A 1 161 ? -4.956 7.931 23.608 1.00 90.06 161 THR A O 1
ATOM 1239 N N . GLU A 1 162 ? -4.629 6.614 25.396 1.00 94.44 162 GLU A N 1
ATOM 1240 C CA . GLU A 1 162 ? -3.431 5.934 24.914 1.00 94.44 162 GLU A CA 1
ATOM 1241 C C . GLU A 1 162 ? -3.724 4.444 24.721 1.00 94.44 162 GLU A C 1
ATOM 1243 O O . GLU A 1 162 ? -4.215 3.778 25.635 1.00 94.44 162 GLU A O 1
ATOM 1248 N N . CYS A 1 163 ? -3.413 3.910 23.542 1.00 94.94 163 CYS A N 1
ATOM 1249 C CA . CYS A 1 163 ? -3.554 2.486 23.262 1.00 94.94 163 CYS A CA 1
ATOM 1250 C C . CYS A 1 163 ? -2.364 1.697 23.808 1.00 94.94 163 CYS A C 1
ATOM 1252 O O . CYS A 1 163 ? -1.230 1.882 23.360 1.00 94.94 163 CYS A O 1
ATOM 1254 N N . VAL A 1 164 ? -2.634 0.779 24.737 1.00 94.50 164 VAL A N 1
ATOM 1255 C CA . VAL A 1 164 ? -1.610 -0.027 25.410 1.00 94.50 164 VAL A CA 1
ATOM 1256 C C . VAL A 1 164 ? -1.884 -1.526 25.252 1.00 94.50 164 VAL A C 1
ATOM 1258 O O . VAL A 1 164 ? -3.044 -1.946 25.293 1.00 94.50 164 VAL A O 1
ATOM 1261 N N . PRO A 1 165 ? -0.836 -2.363 25.113 1.00 93.25 165 PRO A N 1
ATOM 1262 C CA . PRO A 1 165 ? -1.004 -3.814 25.018 1.00 93.25 165 PRO A CA 1
ATOM 1263 C C . PRO A 1 165 ? -1.384 -4.444 26.365 1.00 93.25 165 PRO A C 1
ATOM 1265 O O . PRO A 1 165 ? -2.021 -5.493 26.403 1.00 93.25 165 PRO A O 1
ATOM 1268 N N . ILE A 1 166 ? -0.983 -3.818 27.478 1.00 91.31 166 ILE A N 1
ATOM 1269 C CA . ILE A 1 166 ? -1.222 -4.269 28.854 1.00 91.31 166 ILE A CA 1
ATOM 1270 C C . ILE A 1 166 ? -1.530 -3.038 29.710 1.00 91.31 166 ILE A C 1
ATOM 1272 O O . ILE A 1 166 ? -0.873 -2.005 29.565 1.00 91.31 166 ILE A O 1
ATOM 1276 N N . CYS A 1 167 ? -2.503 -3.148 30.617 1.00 90.69 167 CYS A N 1
ATOM 1277 C CA . CYS A 1 167 ? -2.843 -2.053 31.517 1.00 90.69 167 CYS A CA 1
ATOM 1278 C C . CYS A 1 167 ? -1.694 -1.711 32.486 1.00 90.69 167 CYS A C 1
ATOM 1280 O O . CYS A 1 167 ? -1.026 -2.608 33.011 1.00 90.69 167 CYS A O 1
ATOM 1282 N N . PRO A 1 168 ? -1.450 -0.415 32.748 1.00 91.00 168 PRO A N 1
ATOM 1283 C CA . PRO A 1 168 ? -0.400 0.014 33.661 1.00 91.00 168 PRO A CA 1
ATOM 1284 C C . PRO A 1 168 ? -0.700 -0.435 35.095 1.00 91.00 168 PRO A C 1
ATOM 1286 O O . PRO A 1 168 ? -1.855 -0.519 35.507 1.00 91.00 168 PRO A O 1
ATOM 1289 N N . LYS A 1 169 ? 0.350 -0.641 35.902 1.00 87.25 169 LYS A N 1
ATOM 1290 C CA . LYS A 1 169 ? 0.233 -1.124 37.295 1.00 87.25 169 LYS A CA 1
ATOM 1291 C C . LYS A 1 169 ? -0.682 -0.270 38.182 1.00 87.25 169 LYS A C 1
ATOM 1293 O O . LYS A 1 169 ? -1.252 -0.788 39.131 1.00 87.25 169 LYS A O 1
ATOM 1298 N N . ASN A 1 170 ? -0.825 1.016 37.866 1.00 85.38 170 ASN A N 1
ATOM 1299 C CA . ASN A 1 170 ? -1.668 1.950 38.615 1.00 85.38 170 ASN A CA 1
ATOM 1300 C C . ASN A 1 170 ? -3.168 1.790 38.306 1.00 85.38 170 ASN A C 1
ATOM 1302 O O . ASN A 1 170 ? -3.994 2.277 39.068 1.00 85.38 170 ASN A O 1
ATOM 1306 N N . LYS A 1 171 ? -3.517 1.139 37.190 1.00 85.81 171 LYS A N 1
ATOM 1307 C CA . LYS A 1 171 ? -4.892 0.869 36.746 1.00 85.81 171 LYS A CA 1
ATOM 1308 C C . LYS A 1 171 ? -5.001 -0.578 36.242 1.00 85.81 171 LYS A C 1
ATOM 1310 O O . LYS A 1 171 ? -5.174 -0.783 35.041 1.00 85.81 171 LYS A O 1
ATOM 1315 N N . PRO A 1 172 ? -4.813 -1.586 37.113 1.00 84.00 172 PRO A N 1
ATOM 1316 C CA . PRO A 1 172 ? -4.666 -2.975 36.682 1.00 84.00 172 PRO A CA 1
ATOM 1317 C C . PRO A 1 172 ? -5.996 -3.649 36.312 1.00 84.00 172 PRO A C 1
ATOM 1319 O O . PRO A 1 172 ? -5.983 -4.705 35.682 1.00 84.00 172 PRO A O 1
ATOM 1322 N N . TYR A 1 173 ? -7.133 -3.077 36.706 1.00 82.38 173 TYR A N 1
ATOM 1323 C CA . TYR A 1 173 ? -8.447 -3.677 36.505 1.00 82.38 173 TYR A CA 1
ATOM 1324 C C . TYR A 1 173 ? -9.034 -3.283 35.149 1.00 82.38 173 TYR A C 1
ATOM 1326 O O . TYR A 1 173 ? -8.707 -2.240 34.589 1.00 82.38 173 TYR A O 1
ATOM 1334 N N . LEU A 1 174 ? -9.925 -4.115 34.610 1.00 83.94 174 LEU A N 1
ATOM 1335 C CA . LEU A 1 174 ? -10.573 -3.869 33.322 1.00 83.94 174 LEU A CA 1
ATOM 1336 C C . LEU A 1 174 ? -12.035 -3.478 33.513 1.00 83.94 174 LEU A C 1
ATOM 1338 O O . LEU A 1 174 ? -12.804 -4.192 34.156 1.00 83.94 174 LEU A O 1
ATOM 1342 N N . ASN A 1 175 ? -12.428 -2.381 32.871 1.00 80.62 175 ASN A N 1
ATOM 1343 C CA . ASN A 1 175 ? -13.824 -2.042 32.628 1.00 80.62 175 ASN A CA 1
ATOM 1344 C C . ASN A 1 175 ? -14.083 -2.118 31.119 1.00 80.62 175 ASN A C 1
ATOM 1346 O O . ASN A 1 175 ? -13.901 -1.151 30.375 1.00 80.62 175 ASN A O 1
ATOM 1350 N N . GLY A 1 176 ? -14.419 -3.318 30.644 1.00 83.88 176 GLY A N 1
ATOM 1351 C CA . GLY A 1 176 ? -14.453 -3.606 29.212 1.00 83.88 176 GLY A CA 1
ATOM 1352 C C . GLY A 1 176 ? -13.048 -3.536 28.605 1.00 83.88 176 GLY A C 1
ATOM 1353 O O . GLY A 1 176 ? -12.192 -4.341 28.960 1.00 83.88 176 GLY A O 1
ATOM 1354 N N . LYS A 1 177 ? -12.820 -2.581 27.693 1.00 86.75 177 LYS A N 1
ATOM 1355 C CA . LYS A 1 177 ? -11.521 -2.347 27.029 1.00 86.75 177 LYS A CA 1
ATOM 1356 C C . LYS A 1 177 ? -10.676 -1.258 27.707 1.00 86.75 177 LYS A C 1
ATOM 1358 O O . LYS A 1 177 ? -9.559 -1.004 27.277 1.00 86.75 177 LYS A O 1
ATOM 1363 N N . ILE A 1 178 ? -11.198 -0.619 28.754 1.00 90.38 178 ILE A N 1
ATOM 1364 C CA . ILE A 1 178 ? -10.564 0.523 29.420 1.00 90.38 178 ILE A CA 1
ATOM 1365 C C . ILE A 1 178 ? -9.861 0.055 30.697 1.00 90.38 178 ILE A C 1
ATOM 1367 O O . ILE A 1 178 ? -10.444 -0.682 31.499 1.00 90.38 178 ILE A O 1
ATOM 1371 N N . CYS A 1 179 ? -8.630 0.519 30.903 1.00 89.06 179 CYS A N 1
ATOM 1372 C CA . CYS A 1 179 ? -7.877 0.292 32.134 1.00 89.06 179 CYS A CA 1
ATOM 1373 C C . CYS A 1 179 ? -8.445 1.140 33.284 1.00 89.06 179 CYS A C 1
ATOM 1375 O O . CYS A 1 179 ? -8.578 2.361 33.168 1.00 89.06 179 CYS A O 1
ATOM 1377 N N . SER A 1 180 ? -8.749 0.497 34.408 1.00 86.19 180 SER A N 1
ATOM 1378 C CA . SER A 1 180 ? -9.349 1.090 35.602 1.00 86.19 180 SER A CA 1
ATOM 1379 C C . SER A 1 180 ? -8.533 0.781 36.859 1.00 86.19 180 SER A C 1
ATOM 1381 O O . SER A 1 180 ? -7.908 -0.267 37.005 1.00 86.19 180 SER A O 1
ATOM 1383 N N . ASP A 1 181 ? -8.539 1.733 37.779 1.00 82.38 181 ASP A N 1
ATOM 1384 C CA . ASP A 1 181 ? -8.023 1.641 39.144 1.00 82.38 181 ASP A CA 1
ATOM 1385 C C . ASP A 1 181 ? -9.008 0.975 40.120 1.00 82.38 181 ASP A C 1
ATOM 1387 O O . ASP A 1 181 ? -8.610 0.608 41.224 1.00 82.38 181 ASP A O 1
ATOM 1391 N N . ILE A 1 182 ? -10.266 0.765 39.715 1.00 76.19 182 ILE A N 1
ATOM 1392 C CA . ILE A 1 182 ? -11.316 0.182 40.555 1.00 76.19 182 ILE A CA 1
ATOM 1393 C C . ILE A 1 182 ? -11.605 -1.253 40.112 1.00 76.19 182 ILE A C 1
ATOM 1395 O O . ILE A 1 182 ? -11.911 -1.523 38.951 1.00 76.19 182 ILE A O 1
ATOM 1399 N N . GLU A 1 183 ? -11.576 -2.176 41.067 1.00 68.88 183 GLU A N 1
ATOM 1400 C CA . GLU A 1 183 ? -11.944 -3.572 40.859 1.00 68.88 183 GLU A CA 1
ATOM 1401 C C . GLU A 1 183 ? -13.448 -3.694 40.551 1.00 68.88 183 GLU A C 1
ATOM 1403 O O . GLU A 1 183 ? -14.320 -3.398 41.373 1.00 68.88 183 GLU A O 1
ATOM 1408 N N . MET A 1 184 ? -13.769 -4.093 39.316 1.00 58.56 184 MET A N 1
ATOM 1409 C CA . MET A 1 184 ? -15.131 -4.052 38.772 1.00 58.56 184 MET A CA 1
ATOM 1410 C C . MET A 1 184 ? -16.024 -5.234 39.199 1.00 58.56 184 MET A C 1
ATOM 1412 O O . MET A 1 184 ? -17.108 -5.417 38.638 1.00 58.56 184 MET A O 1
ATOM 1416 N N . GLU A 1 185 ? -15.630 -6.024 40.202 1.00 56.56 185 GLU A N 1
ATOM 1417 C CA . GLU A 1 185 ? -16.453 -7.143 40.693 1.00 56.56 185 GLU A CA 1
ATOM 1418 C C . GLU A 1 185 ? -17.812 -6.672 41.259 1.00 56.56 185 GLU A C 1
ATOM 1420 O O . GLU A 1 185 ? -18.818 -7.377 41.158 1.00 56.56 185 GLU A O 1
ATOM 1425 N N . ASN A 1 186 ? -17.912 -5.426 41.739 1.00 51.34 186 ASN A N 1
ATOM 1426 C CA . ASN A 1 186 ? -19.129 -4.926 42.394 1.00 51.34 186 ASN A CA 1
ATOM 1427 C C . ASN A 1 186 ? -20.185 -4.296 41.451 1.00 51.34 186 ASN A C 1
ATOM 1429 O O . ASN A 1 186 ? -21.345 -4.125 41.845 1.00 51.34 186 ASN A O 1
ATOM 1433 N N . LEU A 1 187 ? -19.851 -3.975 40.192 1.00 54.34 187 LEU A N 1
ATOM 1434 C CA . LEU A 1 187 ? -20.794 -3.340 39.241 1.00 54.34 187 LEU A CA 1
ATOM 1435 C C . LEU A 1 187 ? -21.528 -4.345 38.334 1.00 54.34 187 LEU A C 1
ATOM 1437 O O . LEU A 1 187 ? -22.643 -4.079 37.866 1.00 54.34 187 LEU A O 1
ATOM 1441 N N . VAL A 1 188 ? -20.958 -5.535 38.131 1.00 55.16 188 VAL A N 1
ATOM 1442 C CA . VAL A 1 188 ? -21.617 -6.628 37.393 1.00 55.16 188 VAL A CA 1
ATOM 1443 C C . VAL A 1 188 ? -22.794 -7.182 38.199 1.00 55.16 188 VAL A C 1
ATOM 1445 O O . VAL A 1 188 ? -23.882 -7.385 37.655 1.00 55.16 188 VAL A O 1
ATOM 1448 N N . HIS A 1 189 ? -22.637 -7.311 39.521 1.00 53.50 189 HIS A N 1
ATOM 1449 C CA . HIS A 1 189 ? -23.710 -7.790 40.394 1.00 53.50 189 HIS A CA 1
ATOM 1450 C C . HIS A 1 189 ? -24.935 -6.866 40.394 1.00 53.50 189 HIS A C 1
ATOM 1452 O O . HIS A 1 189 ? -26.072 -7.339 40.408 1.00 53.50 189 HIS A O 1
ATOM 1458 N N . THR A 1 190 ? -24.743 -5.546 40.347 1.00 52.12 190 THR A N 1
ATOM 1459 C CA . THR A 1 190 ? -25.857 -4.585 40.414 1.00 52.12 190 THR A CA 1
ATOM 1460 C C . THR A 1 190 ? -26.578 -4.416 39.073 1.00 52.12 190 THR A C 1
ATOM 1462 O O . THR A 1 190 ? -27.804 -4.274 39.050 1.00 52.12 190 THR A O 1
ATOM 1465 N N . SER A 1 191 ? -25.858 -4.483 37.949 1.00 53.84 191 SER A N 1
ATOM 1466 C CA . SER A 1 191 ? -26.437 -4.357 36.602 1.00 53.84 191 SER A CA 1
ATOM 1467 C C . SER A 1 191 ? -27.155 -5.633 36.139 1.00 53.84 191 SER A C 1
ATOM 1469 O O . SER A 1 191 ? -28.272 -5.542 35.612 1.00 53.84 191 SER A O 1
ATOM 1471 N N . ALA A 1 192 ? -26.599 -6.816 36.429 1.00 54.59 192 ALA A N 1
ATOM 1472 C CA . ALA A 1 192 ? -27.268 -8.097 36.199 1.00 54.59 192 ALA A CA 1
ATOM 1473 C C . ALA A 1 192 ? -28.529 -8.232 37.069 1.00 54.59 192 ALA A C 1
ATOM 1475 O O . ALA A 1 192 ? -29.589 -8.592 36.551 1.00 54.59 192 ALA A O 1
ATOM 1476 N N . ARG A 1 193 ? -28.460 -7.828 38.351 1.00 55.69 193 ARG A N 1
ATOM 1477 C CA . ARG A 1 193 ? -29.606 -7.821 39.282 1.00 55.69 193 ARG A CA 1
ATOM 1478 C C . ARG A 1 193 ? -30.768 -6.957 38.793 1.00 55.69 193 ARG A C 1
ATOM 1480 O O . ARG A 1 193 ? -31.913 -7.353 38.966 1.00 55.69 193 ARG A O 1
ATOM 1487 N N . LYS A 1 194 ? -30.520 -5.814 38.141 1.00 57.91 194 LYS A N 1
ATOM 1488 C CA . LYS A 1 194 ? -31.603 -4.966 37.596 1.00 57.91 194 LYS A CA 1
ATOM 1489 C C . LYS A 1 194 ? -32.321 -5.603 36.401 1.00 57.91 194 LYS A C 1
ATOM 1491 O O . LYS A 1 194 ? -33.531 -5.423 36.268 1.00 57.91 194 LYS A O 1
ATOM 1496 N N . ARG A 1 195 ? -31.618 -6.346 35.534 1.00 61.94 195 ARG A N 1
ATOM 1497 C CA . ARG A 1 195 ? -32.249 -7.070 34.411 1.00 61.94 195 ARG A CA 1
ATOM 1498 C C . ARG A 1 195 ? -32.996 -8.313 34.892 1.00 61.94 195 ARG A C 1
ATOM 1500 O O . ARG A 1 195 ? -34.139 -8.509 34.487 1.00 61.94 195 ARG A O 1
ATOM 1507 N N . THR A 1 196 ? -32.417 -9.089 35.808 1.00 61.09 196 THR A N 1
ATOM 1508 C CA . THR A 1 196 ? -33.095 -10.259 36.388 1.00 61.09 196 THR A CA 1
ATOM 1509 C C . THR A 1 196 ? -34.280 -9.867 37.269 1.00 61.09 196 THR A C 1
ATOM 1511 O O . THR A 1 196 ? -35.327 -10.497 37.161 1.00 61.09 196 THR A O 1
ATOM 1514 N N . GLN A 1 197 ? -34.205 -8.778 38.047 1.00 68.50 197 GLN A N 1
ATOM 1515 C CA . GLN A 1 197 ? -35.358 -8.284 38.816 1.00 68.50 197 GLN A CA 1
ATOM 1516 C C . GLN A 1 197 ? -36.533 -7.869 37.925 1.00 68.50 197 GLN A C 1
ATOM 1518 O O . GLN A 1 197 ? -37.671 -8.201 38.243 1.00 68.50 197 GLN A O 1
ATOM 1523 N N . LYS A 1 198 ? -36.284 -7.198 36.790 1.00 75.31 198 LYS A N 1
ATOM 1524 C CA . LYS A 1 198 ? -37.362 -6.841 35.850 1.00 75.31 198 LYS A CA 1
ATOM 1525 C C . LYS A 1 198 ? -38.037 -8.079 35.252 1.00 75.31 198 LYS A C 1
ATOM 1527 O O . LYS A 1 198 ? -39.259 -8.113 35.178 1.00 75.31 198 LYS A O 1
ATOM 1532 N N . ILE A 1 199 ? -37.262 -9.100 34.881 1.00 78.56 199 ILE A N 1
ATOM 1533 C CA . ILE A 1 199 ? -37.796 -10.354 34.325 1.00 78.56 199 ILE A CA 1
ATOM 1534 C C . ILE A 1 199 ? -38.621 -11.115 35.376 1.00 78.56 199 ILE A C 1
ATOM 1536 O O . ILE A 1 199 ? -39.728 -11.557 35.078 1.00 78.56 199 ILE A O 1
ATOM 1540 N N . ILE A 1 200 ? -38.137 -11.204 36.620 1.00 81.81 200 ILE A N 1
ATOM 1541 C CA . ILE A 1 200 ? -38.847 -11.884 37.718 1.00 81.81 200 ILE A CA 1
ATOM 1542 C C . ILE A 1 200 ? -40.190 -11.203 38.023 1.00 81.81 200 ILE A C 1
ATOM 1544 O O . ILE A 1 200 ? -41.194 -11.891 38.190 1.00 81.81 200 ILE A O 1
ATOM 1548 N N . ILE A 1 201 ? -40.246 -9.866 38.042 1.00 85.25 201 ILE A N 1
ATOM 1549 C CA . ILE A 1 201 ? -41.493 -9.124 38.300 1.00 85.25 201 ILE A CA 1
ATOM 1550 C C . ILE A 1 201 ? -42.540 -9.394 37.207 1.00 85.25 201 ILE A C 1
ATOM 1552 O O . ILE A 1 201 ? -43.712 -9.593 37.522 1.00 85.25 201 ILE A O 1
ATOM 1556 N N . ILE A 1 202 ? -42.125 -9.451 35.937 1.00 86.81 202 ILE A N 1
ATOM 1557 C CA . ILE A 1 202 ? -43.029 -9.729 34.809 1.00 86.81 202 ILE A CA 1
ATOM 1558 C C . ILE A 1 202 ? -43.590 -11.154 34.899 1.00 86.81 202 ILE A C 1
ATOM 1560 O O . ILE A 1 202 ? -44.795 -11.347 34.741 1.00 86.81 202 ILE A O 1
ATOM 1564 N N . ILE A 1 203 ? -42.742 -12.143 35.201 1.00 88.88 203 ILE A N 1
ATOM 1565 C CA . ILE A 1 203 ? -43.167 -13.544 35.338 1.00 88.88 203 ILE A CA 1
ATOM 1566 C C . ILE A 1 203 ? -44.139 -13.693 36.513 1.00 88.88 203 ILE A C 1
ATOM 1568 O O . ILE A 1 203 ? -45.211 -14.272 36.346 1.00 88.88 203 ILE A O 1
ATOM 1572 N N . CYS A 1 204 ? -43.819 -13.118 37.676 1.00 89.12 204 CYS A N 1
ATOM 1573 C CA . CYS A 1 204 ? -44.717 -13.142 38.831 1.00 89.12 204 CYS A CA 1
ATOM 1574 C C . CYS A 1 204 ? -46.068 -12.476 38.527 1.00 89.12 204 CYS A C 1
ATOM 1576 O O . CYS A 1 204 ? -47.101 -13.012 38.919 1.00 89.12 204 CYS A O 1
ATOM 1578 N N . GLY A 1 205 ? -46.080 -11.355 37.796 1.00 90.56 205 GLY A N 1
ATOM 1579 C CA . GLY A 1 205 ? -47.317 -10.689 37.374 1.00 90.56 205 GLY A CA 1
ATOM 1580 C C . GLY A 1 205 ? -48.165 -11.524 36.408 1.00 90.56 205 GLY A C 1
ATOM 1581 O O . GLY A 1 205 ? -49.387 -11.565 36.532 1.00 90.56 205 GLY A O 1
ATOM 1582 N N . ALA A 1 206 ? -47.534 -12.237 35.472 1.00 91.81 206 ALA A N 1
ATOM 1583 C CA . ALA A 1 206 ? -48.244 -13.114 34.543 1.00 91.81 206 ALA A CA 1
ATOM 1584 C C . ALA A 1 206 ? -48.872 -14.326 35.256 1.00 91.81 206 ALA A C 1
ATOM 1586 O O . ALA A 1 206 ? -50.019 -14.681 34.985 1.00 91.81 206 ALA A O 1
ATOM 1587 N N . VAL A 1 207 ? -48.148 -14.933 36.204 1.00 94.38 207 VAL A N 1
ATOM 1588 C CA . VAL A 1 207 ? -48.640 -16.084 36.981 1.00 94.38 207 VAL A CA 1
ATOM 1589 C C . VAL A 1 207 ? -49.829 -15.693 37.858 1.00 94.38 207 VAL A C 1
ATOM 1591 O O . VAL A 1 207 ? -50.836 -16.401 37.871 1.00 94.38 207 VAL A O 1
ATOM 1594 N N . THR A 1 208 ? -49.758 -14.558 38.559 1.00 91.56 208 THR A N 1
ATOM 1595 C CA . THR A 1 208 ? -50.873 -14.097 39.401 1.00 91.56 208 THR A CA 1
ATOM 1596 C C . THR A 1 208 ? -52.109 -13.764 38.571 1.00 91.56 208 THR A C 1
ATOM 1598 O O . THR A 1 208 ? -53.216 -14.142 38.954 1.00 91.56 208 THR A O 1
ATOM 1601 N N . PHE A 1 209 ? -51.937 -13.145 37.401 1.00 93.19 209 PHE A N 1
ATOM 1602 C CA . PHE A 1 209 ? -53.039 -12.862 36.484 1.00 93.19 209 PHE A CA 1
ATOM 1603 C C . PHE A 1 209 ? -53.718 -14.143 35.972 1.00 93.19 209 PHE A C 1
ATOM 1605 O O . PHE A 1 209 ? -54.947 -14.235 35.982 1.00 93.19 209 PHE A O 1
ATOM 1612 N N . LEU A 1 210 ? -52.938 -15.166 35.604 1.00 93.69 210 LEU A N 1
ATOM 1613 C CA . LEU A 1 210 ? -53.476 -16.464 35.182 1.00 93.69 210 LEU A CA 1
ATOM 1614 C C . LEU A 1 210 ? -54.249 -17.169 36.305 1.00 93.69 210 LEU A C 1
ATOM 1616 O O . LEU A 1 210 ? -55.328 -17.703 36.052 1.00 93.69 210 LEU A O 1
ATOM 1620 N N . LEU A 1 211 ? -53.751 -17.132 37.545 1.00 93.75 211 LEU A N 1
ATOM 1621 C CA . LEU A 1 211 ? -54.465 -17.709 38.691 1.00 93.75 211 LEU A CA 1
ATOM 1622 C C . LEU A 1 211 ? -55.806 -17.008 38.939 1.00 93.75 211 LEU A C 1
ATOM 1624 O O . LEU A 1 211 ? -56.813 -17.681 39.154 1.00 93.75 211 LEU A O 1
ATOM 1628 N N . VAL A 1 212 ? -55.849 -15.676 38.852 1.00 94.50 212 VAL A N 1
ATOM 1629 C CA . VAL A 1 212 ? -57.099 -14.913 39.006 1.00 94.50 212 VAL A CA 1
ATOM 1630 C C . VAL A 1 212 ? -58.098 -15.270 37.906 1.00 94.50 212 VAL A C 1
ATOM 1632 O O . VAL A 1 212 ? -59.268 -15.504 38.208 1.00 94.50 212 VAL A O 1
ATOM 1635 N N . LEU A 1 213 ? -57.655 -15.387 36.651 1.00 93.38 213 LEU A N 1
ATOM 1636 C CA . LEU A 1 213 ? -58.531 -15.805 35.553 1.00 93.38 213 LEU A CA 1
ATOM 1637 C C . LEU A 1 213 ? -59.112 -17.206 35.776 1.00 93.38 213 LEU A C 1
ATOM 1639 O O . LEU A 1 213 ? -60.310 -17.397 35.580 1.00 93.38 213 LEU A O 1
ATOM 1643 N N . LEU A 1 214 ? -58.308 -18.167 36.237 1.00 92.69 214 LEU A N 1
ATOM 1644 C CA . LEU A 1 214 ? -58.792 -19.518 36.542 1.00 92.69 214 LEU A CA 1
ATOM 1645 C C . LEU A 1 214 ? -59.820 -19.521 37.680 1.00 92.69 214 LEU A C 1
ATOM 1647 O O . LEU A 1 214 ? -60.830 -20.218 37.584 1.00 92.69 214 LEU A O 1
ATOM 1651 N N . ILE A 1 215 ? -59.604 -18.715 38.723 1.00 92.94 215 ILE A N 1
ATOM 1652 C CA . ILE A 1 215 ? -60.560 -18.563 39.828 1.00 92.94 215 ILE A CA 1
ATOM 1653 C C . ILE A 1 215 ? -61.879 -17.972 39.315 1.00 92.94 215 ILE A C 1
ATOM 1655 O O . ILE A 1 215 ? -62.945 -18.489 39.643 1.00 92.94 215 ILE A O 1
ATOM 1659 N N . VAL A 1 216 ? -61.826 -16.935 38.474 1.00 92.69 216 VAL A N 1
ATOM 1660 C CA . VAL A 1 216 ? -63.027 -16.308 37.895 1.00 92.69 216 VAL A CA 1
ATOM 1661 C C . VAL A 1 216 ? -63.770 -17.280 36.980 1.00 92.69 216 VAL A C 1
ATOM 1663 O O . VAL A 1 216 ? -64.989 -17.411 37.093 1.00 92.69 216 VAL A O 1
ATOM 1666 N N . VAL A 1 217 ? -63.060 -18.001 36.109 1.00 91.31 217 VAL A N 1
ATOM 1667 C CA . VAL A 1 217 ? -63.661 -19.003 35.214 1.00 91.31 217 VAL A CA 1
ATOM 1668 C C . VAL A 1 217 ? -64.303 -20.129 36.018 1.00 91.31 217 VAL A C 1
ATOM 1670 O O . VAL A 1 217 ? -65.439 -20.494 35.725 1.00 91.31 217 VAL A O 1
ATOM 1673 N N . SER A 1 218 ? -63.623 -20.631 37.052 1.00 86.88 218 SER A N 1
ATOM 1674 C CA . SER A 1 218 ? -64.157 -21.645 37.970 1.00 86.88 218 SER A CA 1
ATOM 1675 C C . SER A 1 218 ? -65.399 -21.145 38.712 1.00 86.88 218 SER A C 1
ATOM 1677 O O . SER A 1 218 ? -66.395 -21.856 38.827 1.00 86.88 218 SER A O 1
ATOM 1679 N N . TRP A 1 219 ? -65.398 -19.886 39.156 1.00 87.81 219 TRP A N 1
ATOM 1680 C CA . TRP A 1 219 ? -66.558 -19.288 39.811 1.00 87.81 219 TRP A CA 1
ATOM 1681 C C . TRP A 1 219 ? -67.755 -19.165 38.860 1.00 87.81 219 TRP A C 1
ATOM 1683 O O . TRP A 1 219 ? -68.874 -19.531 39.224 1.00 87.81 219 TRP A O 1
ATOM 1693 N N . VAL A 1 220 ? -67.531 -18.720 37.620 1.00 88.56 220 VAL A N 1
ATOM 1694 C CA . VAL A 1 220 ? -68.585 -18.603 36.599 1.00 88.56 220 VAL A CA 1
ATOM 1695 C C . VAL A 1 220 ? -69.107 -19.976 36.173 1.00 88.56 220 VAL A C 1
ATOM 1697 O O . VAL A 1 220 ? -70.322 -20.152 36.065 1.00 88.56 220 VAL A O 1
ATOM 1700 N N . SER A 1 221 ? -68.231 -20.959 35.956 1.00 80.75 221 SER A N 1
ATOM 1701 C CA . SER A 1 221 ? -68.625 -22.307 35.533 1.00 80.75 221 SER A CA 1
ATOM 1702 C C . SER A 1 221 ? -69.362 -23.062 36.641 1.00 80.75 221 SER A C 1
ATOM 1704 O O . SER A 1 221 ? -70.423 -23.623 36.370 1.00 80.75 221 SER A O 1
ATOM 1706 N N . CYS A 1 222 ? -68.896 -22.992 37.892 1.00 78.94 222 CYS A N 1
ATOM 1707 C CA . CYS A 1 222 ? -69.612 -23.544 39.045 1.00 78.94 222 CYS A CA 1
ATOM 1708 C C . CYS A 1 222 ? -70.971 -22.869 39.235 1.00 78.94 222 CYS A C 1
ATOM 1710 O O . CYS A 1 222 ? -71.973 -23.552 39.441 1.00 78.94 222 CYS A O 1
ATOM 1712 N N . ARG A 1 223 ? -71.046 -21.539 39.109 1.00 78.88 223 ARG A N 1
ATOM 1713 C CA . ARG A 1 223 ? -72.323 -20.820 39.208 1.00 78.88 223 ARG A CA 1
ATOM 1714 C C . ARG A 1 223 ? -73.277 -21.222 38.081 1.00 78.88 223 ARG A C 1
ATOM 1716 O O . ARG A 1 223 ? -74.466 -21.398 38.326 1.00 78.88 223 ARG A O 1
ATOM 1723 N N . ARG A 1 224 ? -72.769 -21.433 36.864 1.00 72.56 224 ARG A N 1
ATOM 1724 C CA . ARG A 1 224 ? -73.561 -21.921 35.725 1.00 72.56 224 ARG A CA 1
ATOM 1725 C C . ARG A 1 224 ? -74.047 -23.359 35.938 1.00 72.56 224 ARG A C 1
ATOM 1727 O O . ARG A 1 224 ? -75.213 -23.637 35.674 1.00 72.56 224 ARG A O 1
ATOM 1734 N N . ALA A 1 225 ? -73.201 -24.242 36.469 1.00 71.19 225 ALA A N 1
ATOM 1735 C CA . ALA A 1 225 ? -73.571 -25.615 36.814 1.00 71.19 225 ALA A CA 1
ATOM 1736 C C . ALA A 1 225 ? -74.639 -25.664 37.920 1.00 71.19 225 ALA A C 1
ATOM 1738 O O . ALA A 1 225 ? -75.600 -26.418 37.809 1.00 71.19 225 ALA A O 1
ATOM 1739 N N . GLN A 1 226 ? -74.537 -24.804 38.939 1.00 66.56 226 GLN A N 1
ATOM 1740 C CA . GLN A 1 226 ? -75.566 -24.670 39.978 1.00 66.56 226 GLN A CA 1
ATOM 1741 C C . GLN A 1 226 ? -76.919 -24.206 39.415 1.00 66.56 226 GLN A C 1
ATOM 1743 O O . GLN A 1 226 ? -77.960 -24.638 39.904 1.00 66.56 226 GLN A O 1
ATOM 1748 N N . MET A 1 227 ? -76.924 -23.348 38.388 1.00 59.91 227 MET A N 1
ATOM 1749 C CA . MET A 1 227 ? -78.163 -22.914 37.727 1.00 59.91 227 MET A CA 1
ATOM 1750 C C . MET A 1 227 ? -78.781 -24.033 36.869 1.00 59.91 227 MET A C 1
ATOM 1752 O O . MET A 1 227 ? -79.998 -24.181 36.870 1.00 59.91 227 MET A O 1
ATOM 1756 N N . LEU A 1 228 ? -77.965 -24.858 36.200 1.00 57.75 228 LEU A N 1
ATOM 1757 C CA . LEU A 1 228 ? -78.421 -26.018 35.414 1.00 57.75 228 LEU A CA 1
ATOM 1758 C C . LEU A 1 228 ? -78.907 -27.187 36.291 1.00 57.75 228 LEU A C 1
ATOM 1760 O O . LEU A 1 228 ? -79.906 -27.817 35.963 1.00 57.75 228 LEU A O 1
ATOM 1764 N N . ALA A 1 229 ? -78.269 -27.438 37.437 1.00 59.19 229 ALA A N 1
ATOM 1765 C CA . ALA A 1 229 ? -78.691 -28.481 38.377 1.00 59.19 229 ALA A CA 1
ATOM 1766 C C . ALA A 1 229 ? -80.040 -28.167 39.052 1.00 59.19 229 ALA A C 1
ATOM 1768 O O . ALA A 1 229 ? -80.797 -29.077 39.373 1.00 59.19 229 ALA A O 1
ATOM 1769 N N . LYS A 1 230 ? -80.383 -26.881 39.217 1.00 54.81 230 LYS A N 1
ATOM 1770 C CA . LYS A 1 230 ? -81.697 -26.460 39.732 1.00 54.81 230 LYS A CA 1
ATOM 1771 C C . LYS A 1 230 ? -82.847 -26.653 38.736 1.00 54.81 230 LYS A C 1
ATOM 1773 O O . LYS A 1 230 ? -83.994 -26.623 39.163 1.00 54.81 230 LYS A O 1
ATOM 1778 N N . MET A 1 231 ? -82.562 -26.851 37.446 1.00 51.75 231 MET A N 1
ATOM 1779 C CA . MET A 1 231 ? -83.573 -27.137 36.416 1.00 51.75 231 MET A CA 1
ATOM 1780 C C . MET A 1 231 ? -83.708 -28.635 36.091 1.00 51.75 231 MET A C 1
ATOM 1782 O O . MET A 1 231 ? -84.653 -29.010 35.411 1.00 51.75 231 MET A O 1
ATOM 1786 N N . GLY A 1 232 ? -82.805 -29.493 36.582 1.00 48.00 232 GLY A N 1
ATOM 1787 C CA . GLY A 1 232 ? -82.812 -30.941 36.315 1.00 48.00 232 GLY A CA 1
ATOM 1788 C C . GLY A 1 232 ? -83.544 -31.805 37.348 1.00 48.00 232 GLY A C 1
ATOM 1789 O O . GLY A 1 232 ? -83.461 -33.022 37.267 1.00 48.00 232 GLY A O 1
ATOM 1790 N N . MET A 1 233 ? -84.219 -31.205 38.333 1.00 49.38 233 MET A N 1
ATOM 1791 C CA . MET A 1 233 ? -84.900 -31.916 39.426 1.00 49.38 233 MET A CA 1
ATOM 1792 C C . MET A 1 233 ? -86.400 -31.608 39.419 1.00 49.38 233 MET A C 1
ATOM 1794 O O . MET A 1 233 ? -86.907 -30.958 40.330 1.00 49.38 233 MET A O 1
ATOM 1798 N N . LEU A 1 234 ? -87.098 -32.019 38.362 1.00 50.00 234 LEU A N 1
ATOM 1799 C CA . LEU A 1 234 ? -88.562 -32.070 38.318 1.00 50.00 234 LEU A CA 1
ATOM 1800 C C . LEU A 1 234 ? -88.989 -33.144 37.310 1.00 50.00 234 LEU A C 1
ATOM 1802 O O . LEU A 1 234 ? -89.690 -32.879 36.344 1.00 50.00 234 LEU A O 1
ATOM 1806 N N . ASP A 1 235 ? -88.515 -34.362 37.543 1.00 47.47 235 ASP A N 1
ATOM 1807 C CA . ASP A 1 235 ? -89.161 -35.563 37.033 1.00 47.47 235 ASP A CA 1
ATOM 1808 C C . ASP A 1 235 ? -89.206 -36.553 38.192 1.00 47.47 235 ASP A C 1
ATOM 1810 O O . ASP A 1 235 ? -88.193 -37.134 38.567 1.00 47.47 235 ASP A O 1
ATOM 1814 N N . ASP A 1 236 ? -90.335 -36.549 38.897 1.00 42.53 236 ASP A N 1
ATOM 1815 C CA . ASP A 1 236 ? -91.008 -37.781 39.290 1.00 42.53 236 ASP A CA 1
ATOM 1816 C C . ASP A 1 236 ? -92.366 -37.447 39.931 1.00 42.53 236 ASP A C 1
ATOM 1818 O O . ASP A 1 236 ? -92.470 -36.727 40.927 1.00 42.53 236 ASP A O 1
ATOM 1822 N N . GLN A 1 237 ? -93.401 -38.040 39.331 1.00 44.62 237 GLN A N 1
ATOM 1823 C CA . GLN A 1 237 ? -94.728 -38.314 39.888 1.00 44.62 237 GLN A CA 1
ATOM 1824 C C . GLN A 1 237 ? -95.766 -37.166 39.906 1.00 44.62 237 GLN A C 1
ATOM 1826 O O . GLN A 1 237 ? -96.036 -36.534 40.927 1.00 44.62 237 GLN A O 1
ATOM 1831 N N . TYR A 1 238 ? -96.478 -36.991 38.783 1.00 46.19 238 TYR A N 1
ATOM 1832 C CA . TYR A 1 238 ? -97.815 -36.380 38.768 1.00 46.19 238 TYR A CA 1
ATOM 1833 C C . TYR A 1 238 ? -98.841 -37.354 38.168 1.00 46.19 238 TYR A C 1
ATOM 1835 O O . TYR A 1 238 ? -98.957 -37.494 36.954 1.00 46.19 238 TYR A O 1
ATOM 1843 N N . GLU A 1 239 ? -99.595 -38.040 39.032 1.00 43.81 239 GLU A N 1
ATOM 1844 C CA . GLU A 1 239 ? -100.781 -38.810 38.641 1.00 43.81 239 GLU A CA 1
ATOM 1845 C C . GLU A 1 239 ? -101.978 -37.863 38.441 1.00 43.81 239 GLU A C 1
ATOM 1847 O O . GLU A 1 239 ? -102.411 -37.172 39.368 1.00 43.81 239 GLU A O 1
ATOM 1852 N N . MET A 1 240 ? -102.549 -37.836 37.232 1.00 48.56 240 MET A N 1
ATOM 1853 C CA . MET A 1 240 ? -103.775 -37.087 36.941 1.00 48.56 240 MET A CA 1
ATOM 1854 C C . MET A 1 240 ? -105.010 -37.829 37.469 1.00 48.56 240 MET A C 1
ATOM 1856 O O . MET A 1 240 ? -105.459 -38.819 36.895 1.00 48.56 240 MET A O 1
ATOM 1860 N N . ASN A 1 241 ? -105.611 -37.309 38.541 1.00 45.97 241 ASN A N 1
ATOM 1861 C CA . ASN A 1 241 ? -106.930 -37.737 39.003 1.00 45.97 241 ASN A CA 1
ATOM 1862 C C . ASN A 1 241 ? -108.035 -37.129 38.117 1.00 45.97 241 ASN A C 1
ATOM 1864 O O . ASN A 1 241 ? -108.353 -35.945 38.219 1.00 45.97 241 ASN A O 1
ATOM 1868 N N . LEU A 1 242 ? -108.662 -37.959 37.279 1.00 52.03 242 LEU A N 1
ATOM 1869 C CA . LEU A 1 242 ? -109.666 -37.576 36.269 1.00 52.03 242 LEU A CA 1
ATOM 1870 C C . LEU A 1 242 ? -111.036 -37.134 36.846 1.00 52.03 242 LEU A C 1
ATOM 1872 O O . LEU A 1 242 ? -111.965 -36.850 36.096 1.00 52.03 242 LEU A O 1
ATOM 1876 N N . ALA A 1 243 ? -111.189 -37.083 38.173 1.00 48.78 243 ALA A N 1
ATOM 1877 C CA . ALA A 1 243 ? -112.456 -36.766 38.844 1.00 48.78 243 ALA A CA 1
ATOM 1878 C C . ALA A 1 243 ? -112.551 -35.322 39.379 1.00 48.78 243 ALA A C 1
ATOM 1880 O O . ALA A 1 243 ? -113.604 -34.921 39.880 1.00 48.78 243 ALA A O 1
ATOM 1881 N N . ALA A 1 244 ? -111.479 -34.529 39.294 1.00 57.25 244 ALA A N 1
ATOM 1882 C CA . ALA A 1 244 ? -111.469 -33.160 39.802 1.00 57.25 244 ALA A CA 1
ATOM 1883 C C . ALA A 1 244 ? -111.927 -32.154 38.732 1.00 57.25 244 ALA A C 1
ATOM 1885 O O . ALA A 1 244 ? -111.497 -32.203 37.580 1.00 57.25 244 ALA A O 1
ATOM 1886 N N . ARG A 1 245 ? -112.802 -31.215 39.117 1.00 53.69 245 ARG A N 1
ATOM 1887 C CA . ARG A 1 245 ? -113.199 -30.098 38.245 1.00 53.69 245 ARG A CA 1
ATOM 1888 C C . ARG A 1 245 ? -112.006 -29.155 38.025 1.00 53.69 245 ARG A C 1
ATOM 1890 O O . ARG A 1 245 ? -111.267 -28.915 38.979 1.00 53.69 245 ARG A O 1
ATOM 1897 N N . PRO A 1 246 ? -111.831 -28.609 36.810 1.00 54.41 246 PRO A N 1
ATOM 1898 C CA . PRO A 1 246 ? -110.674 -27.787 36.479 1.00 54.41 246 PRO A CA 1
ATOM 1899 C C . PRO A 1 246 ? -110.664 -26.485 37.290 1.00 54.41 246 PRO A C 1
ATOM 1901 O O . PRO A 1 246 ? -111.655 -25.756 37.338 1.00 54.41 246 PRO A O 1
ATOM 1904 N N . ASP A 1 247 ? -109.527 -26.210 37.926 1.00 54.12 247 ASP A N 1
ATOM 1905 C CA . ASP A 1 247 ? -109.271 -24.994 38.694 1.00 54.12 247 ASP A CA 1
ATOM 1906 C C . ASP A 1 247 ? -108.812 -23.871 37.753 1.00 54.12 247 ASP A C 1
ATOM 1908 O O . ASP A 1 247 ? -107.730 -23.927 37.170 1.00 54.12 247 ASP A O 1
ATOM 1912 N N . MET A 1 248 ? -109.648 -22.842 37.594 1.00 57.34 248 MET A N 1
ATOM 1913 C CA . MET A 1 248 ? -109.397 -21.738 36.659 1.00 57.34 248 MET A CA 1
ATOM 1914 C C . MET A 1 248 ? -108.375 -20.710 37.163 1.00 57.34 248 MET A C 1
ATOM 1916 O O . MET A 1 248 ? -108.053 -19.769 36.440 1.00 57.34 248 MET A O 1
ATOM 1920 N N . SER A 1 249 ? -107.850 -20.868 38.381 1.00 57.84 249 SER A N 1
ATOM 1921 C CA . SER A 1 249 ? -106.782 -20.007 38.907 1.00 57.84 249 SER A CA 1
ATOM 1922 C C . SER A 1 249 ? -105.379 -20.442 38.465 1.00 57.84 249 SER A C 1
ATOM 1924 O O . SER A 1 249 ? -104.414 -19.696 38.648 1.00 57.84 249 SER A O 1
ATOM 1926 N N . LYS A 1 250 ? -105.256 -21.628 37.853 1.00 48.62 250 LYS A N 1
ATOM 1927 C CA . LYS A 1 250 ? -103.974 -22.236 37.497 1.00 48.62 250 LYS A CA 1
ATOM 1928 C C . LYS A 1 250 ? -103.878 -22.491 35.995 1.00 48.62 250 LYS A C 1
ATOM 1930 O O . LYS A 1 250 ? -104.527 -23.378 35.449 1.00 48.62 250 LYS A O 1
ATOM 1935 N N . LEU A 1 251 ? -103.007 -21.737 35.327 1.00 56.84 251 LEU A N 1
ATOM 1936 C CA . LEU A 1 251 ? -102.658 -21.982 33.931 1.00 56.84 251 LEU A CA 1
ATOM 1937 C C . LEU A 1 251 ? -101.600 -23.094 33.873 1.00 56.84 251 LEU A C 1
ATOM 1939 O O . LEU A 1 251 ? -100.499 -22.922 34.396 1.00 56.84 251 LEU A O 1
ATOM 1943 N N . THR A 1 252 ? -101.923 -24.229 33.253 1.00 57.19 252 THR A N 1
ATOM 1944 C CA . THR A 1 252 ? -100.961 -25.321 33.036 1.00 57.19 252 THR A CA 1
ATOM 1945 C C . THR A 1 252 ? -100.648 -25.386 31.549 1.00 57.19 252 THR A C 1
ATOM 1947 O O . THR A 1 252 ? -101.548 -25.580 30.736 1.00 57.19 252 THR A O 1
ATOM 1950 N N . ILE A 1 253 ? -99.386 -25.154 31.195 1.00 62.91 253 ILE A N 1
ATOM 1951 C CA . ILE A 1 253 ? -98.926 -25.153 29.806 1.00 62.91 253 ILE A CA 1
ATOM 1952 C C . ILE A 1 253 ? -98.431 -26.561 29.493 1.00 62.91 253 ILE A C 1
ATOM 1954 O O . ILE A 1 253 ? -97.576 -27.081 30.205 1.00 62.91 253 ILE A O 1
ATOM 1958 N N . ILE A 1 254 ? -98.984 -27.171 28.450 1.00 61.94 254 ILE A N 1
ATOM 1959 C CA . ILE A 1 254 ? -98.612 -28.510 27.988 1.00 61.94 254 ILE A CA 1
ATOM 1960 C C . ILE A 1 254 ? -97.847 -28.344 26.674 1.00 61.94 254 ILE A C 1
ATOM 1962 O O . ILE A 1 254 ? -98.215 -27.512 25.845 1.00 61.94 254 ILE A O 1
ATOM 1966 N N . SER A 1 255 ? -96.759 -29.094 26.512 1.00 56.72 255 SER A N 1
ATOM 1967 C CA . SER A 1 255 ? -95.940 -29.081 25.298 1.00 56.72 255 SER A CA 1
ATOM 1968 C C . SER A 1 255 ? -96.687 -29.742 24.134 1.00 56.72 255 SER A C 1
ATOM 1970 O O . SER A 1 255 ? -97.333 -30.769 24.324 1.00 56.72 255 SER A O 1
ATOM 1972 N N . GLU A 1 256 ? -96.579 -29.196 22.916 1.00 59.53 256 GLU A N 1
ATOM 1973 C CA . GLU A 1 256 ? -97.239 -29.751 21.716 1.00 59.53 256 GLU A CA 1
ATOM 1974 C C . GLU A 1 256 ? -96.815 -31.195 21.410 1.00 59.53 256 GLU A C 1
ATOM 1976 O O . GLU A 1 256 ? -97.595 -31.961 20.851 1.00 59.53 256 GLU A O 1
ATOM 1981 N N . ASN A 1 257 ? -95.606 -31.591 21.820 1.00 58.97 257 ASN A N 1
ATOM 1982 C CA . ASN A 1 257 ? -95.087 -32.943 21.597 1.00 58.97 257 ASN A CA 1
ATOM 1983 C C . ASN A 1 257 ? -95.821 -34.017 22.417 1.00 58.97 257 ASN A C 1
ATOM 1985 O O . ASN A 1 257 ? -95.814 -35.184 22.027 1.00 58.97 257 ASN A O 1
ATOM 1989 N N . ASP A 1 258 ? -96.467 -33.619 23.516 1.00 59.31 258 ASP A N 1
ATOM 1990 C CA . ASP A 1 258 ? -97.189 -34.519 24.422 1.00 59.31 258 ASP A CA 1
ATOM 1991 C C . ASP A 1 258 ? -98.696 -34.560 24.110 1.00 59.31 258 ASP A C 1
ATOM 1993 O O . ASP A 1 258 ? -99.474 -35.178 24.836 1.00 59.31 258 ASP A O 1
ATOM 1997 N N . LEU A 1 259 ? -99.130 -33.900 23.026 1.00 63.06 259 LEU A N 1
ATOM 1998 C CA . LEU A 1 259 ? -100.538 -33.728 22.687 1.00 63.06 259 LEU A CA 1
ATOM 1999 C C . LEU A 1 259 ? -100.909 -34.492 21.407 1.00 63.06 259 LEU A C 1
ATOM 2001 O O . LEU A 1 259 ? -100.485 -34.140 20.306 1.00 63.06 259 LEU A O 1
ATOM 2005 N N . LYS A 1 260 ? -101.777 -35.508 21.515 1.00 63.91 260 LYS A N 1
ATOM 2006 C CA . LYS A 1 260 ? -102.405 -36.132 20.339 1.00 63.91 260 LYS A CA 1
ATOM 2007 C C . LYS A 1 260 ? -103.780 -35.517 20.105 1.00 63.91 260 LYS A C 1
ATOM 2009 O O . LYS A 1 260 ? -104.736 -35.753 20.845 1.00 63.91 260 LYS A O 1
ATOM 2014 N N . ILE A 1 261 ? -103.870 -34.698 19.061 1.00 69.88 261 ILE A N 1
ATOM 2015 C CA . ILE A 1 261 ? -105.107 -34.023 18.668 1.00 69.88 261 ILE A CA 1
ATOM 2016 C C . ILE A 1 261 ? -106.021 -35.039 17.974 1.00 69.88 261 ILE A C 1
ATOM 2018 O O . ILE A 1 261 ? -105.666 -35.625 16.953 1.00 69.88 261 ILE A O 1
ATOM 2022 N N . GLY A 1 262 ? -107.188 -35.269 18.566 1.00 66.00 262 GLY A N 1
ATOM 2023 C CA . GLY A 1 262 ? -108.251 -36.113 18.042 1.00 66.00 262 GLY A CA 1
ATOM 2024 C C . GLY A 1 262 ? -109.302 -35.328 17.256 1.00 66.00 262 GLY A C 1
ATOM 2025 O O . GLY A 1 262 ? -109.059 -34.235 16.742 1.00 66.00 262 GLY A O 1
ATOM 2026 N N . ASP A 1 263 ? -110.490 -35.920 17.159 1.00 71.56 263 ASP A N 1
ATOM 2027 C CA . ASP A 1 263 ? -111.544 -35.468 16.251 1.00 71.56 263 ASP A CA 1
ATOM 2028 C C . ASP A 1 263 ? -112.134 -34.092 16.618 1.00 71.56 263 ASP A C 1
ATOM 2030 O O . ASP A 1 263 ? -112.078 -33.646 17.775 1.00 71.56 263 ASP A O 1
ATOM 2034 N N . VAL A 1 264 ? -112.700 -33.408 15.622 1.00 76.88 264 VAL A N 1
ATOM 2035 C CA . VAL A 1 264 ? -113.268 -32.063 15.784 1.00 76.88 264 VAL A CA 1
ATOM 2036 C C . VAL A 1 264 ? -114.604 -32.141 16.523 1.00 76.88 264 VAL A C 1
ATOM 2038 O O . VAL A 1 264 ? -115.569 -32.729 16.044 1.00 76.88 264 VAL A O 1
ATOM 2041 N N . MET A 1 265 ? -114.674 -31.496 17.685 1.00 70.56 265 MET A N 1
ATOM 2042 C CA . MET A 1 265 ? -115.874 -31.420 18.525 1.00 70.56 265 MET A CA 1
ATOM 2043 C C . MET A 1 265 ? -116.829 -30.294 18.098 1.00 70.56 265 MET A C 1
ATOM 2045 O O . MET A 1 265 ? -118.016 -30.351 18.409 1.00 70.56 265 MET A O 1
ATOM 2049 N N . GLY A 1 266 ? -116.338 -29.267 17.393 1.00 71.12 266 GLY A N 1
ATOM 2050 C CA . GLY A 1 266 ? -117.176 -28.188 16.864 1.00 71.12 266 GLY A CA 1
ATOM 2051 C C . GLY A 1 266 ? -116.397 -26.951 16.419 1.00 71.12 266 GLY A C 1
ATOM 2052 O O . GLY A 1 266 ? -115.184 -26.859 16.608 1.00 71.12 266 GLY A O 1
ATOM 2053 N N . PHE A 1 267 ? -117.113 -25.981 15.845 1.00 77.69 267 PHE A N 1
ATOM 2054 C CA . PHE A 1 267 ? -116.557 -24.715 15.354 1.00 77.69 267 PHE A CA 1
ATOM 2055 C C . PHE A 1 267 ? -117.227 -23.526 16.052 1.00 77.69 267 PHE A C 1
ATOM 2057 O O . PHE A 1 267 ? -118.452 -23.490 16.178 1.00 77.69 267 PHE A O 1
ATOM 2064 N N . GLY A 1 268 ? -116.430 -22.546 16.483 1.00 73.00 268 GLY A N 1
ATOM 2065 C CA . GLY A 1 268 ? -116.908 -21.304 17.095 1.00 73.00 268 GLY A CA 1
ATOM 2066 C C . GLY A 1 268 ? -116.147 -20.072 16.600 1.00 73.00 268 GLY A C 1
ATOM 2067 O O . GLY A 1 268 ? -115.226 -20.172 15.793 1.00 73.00 268 GLY A O 1
ATOM 2068 N N . ALA A 1 269 ? -116.505 -18.893 17.119 1.00 66.31 269 ALA A N 1
ATOM 2069 C CA . ALA A 1 269 ? -115.923 -17.603 16.716 1.00 66.31 269 ALA A CA 1
ATOM 2070 C C . ALA A 1 269 ? -114.405 -17.471 16.974 1.00 66.31 269 ALA A C 1
ATOM 2072 O O . ALA A 1 269 ? -113.771 -16.564 16.445 1.00 66.31 269 ALA A O 1
ATOM 2073 N N . PHE A 1 270 ? -113.827 -18.382 17.760 1.00 61.00 270 PHE A N 1
ATOM 2074 C CA . PHE A 1 270 ? -112.402 -18.421 18.100 1.00 61.00 270 PHE A C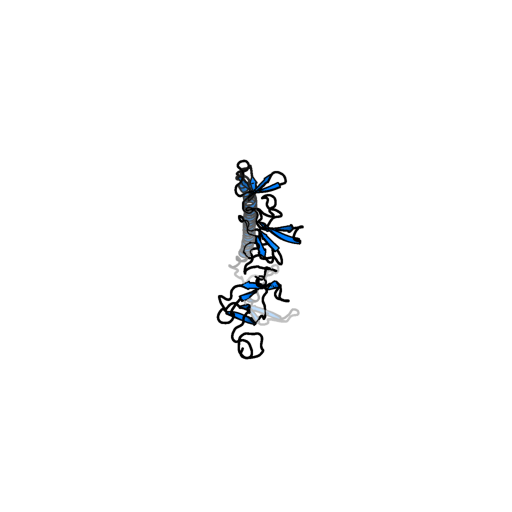A 1
ATOM 2075 C C . PHE A 1 270 ? -111.671 -19.642 17.514 1.00 61.00 270 PHE A C 1
ATOM 2077 O O . PHE A 1 270 ? -110.540 -19.917 17.902 1.00 61.00 270 PHE A O 1
ATOM 2084 N N . GLY A 1 271 ? -112.298 -20.362 16.575 1.00 77.75 271 GLY A N 1
ATOM 2085 C CA . GLY A 1 271 ? -111.684 -21.468 15.839 1.00 77.75 271 GLY A CA 1
ATOM 2086 C C . GLY A 1 271 ? -112.330 -22.832 16.082 1.00 77.75 271 GLY A C 1
ATOM 2087 O O . GLY A 1 271 ? -113.462 -22.946 16.562 1.00 77.75 271 GLY A O 1
ATOM 2088 N N . THR A 1 272 ? -111.597 -23.871 15.690 1.00 78.06 272 THR A N 1
ATOM 2089 C CA . THR A 1 272 ? -112.024 -25.271 15.743 1.00 78.06 272 THR A CA 1
ATOM 2090 C C . THR A 1 272 ? -111.621 -25.896 17.071 1.00 78.06 272 THR A C 1
ATOM 2092 O O . THR A 1 272 ? -110.458 -25.833 17.469 1.00 78.06 272 THR A O 1
ATOM 2095 N N . VAL A 1 273 ? -112.573 -26.518 17.761 1.00 76.50 273 VAL A N 1
ATOM 2096 C CA . VAL A 1 273 ? -112.323 -27.202 19.031 1.00 76.50 273 VAL A CA 1
ATOM 2097 C C . VAL A 1 273 ? -112.060 -28.673 18.748 1.00 76.50 273 VAL A C 1
ATOM 2099 O O . VAL A 1 273 ? -112.918 -29.369 18.206 1.00 76.50 273 VAL A O 1
ATOM 2102 N N . HIS A 1 274 ? -110.883 -29.153 19.138 1.00 74.12 274 HIS A N 1
ATOM 2103 C CA . HIS A 1 274 ? -110.483 -30.547 18.977 1.00 74.12 274 HIS A CA 1
ATOM 2104 C C . HIS A 1 274 ? -110.549 -31.296 20.304 1.00 74.12 274 HIS A C 1
ATOM 2106 O O . HIS A 1 274 ? -110.238 -30.743 21.363 1.00 74.12 274 HIS A O 1
ATOM 2112 N N . LYS A 1 275 ? -110.912 -32.579 20.255 1.00 75.38 275 LYS A N 1
ATOM 2113 C CA . LYS A 1 275 ? -110.750 -33.466 21.406 1.00 75.38 275 LYS A CA 1
ATOM 2114 C C . LYS A 1 275 ? -109.268 -33.785 21.576 1.00 75.38 275 LYS A C 1
ATOM 2116 O O . LYS A 1 275 ? -108.661 -34.329 20.664 1.00 75.38 275 LYS A O 1
ATOM 2121 N N . VAL A 1 276 ? -108.694 -33.507 22.737 1.00 63.28 276 VAL A N 1
ATOM 2122 C CA . VAL A 1 276 ? -107.324 -33.933 23.049 1.00 63.28 276 VAL A CA 1
ATOM 2123 C C . VAL A 1 276 ? -107.358 -35.329 23.665 1.00 63.28 276 VAL A C 1
ATOM 2125 O O . VAL A 1 276 ? -108.174 -35.594 24.552 1.00 63.28 276 VAL A O 1
ATOM 2128 N N . ILE A 1 277 ? -106.504 -36.221 23.166 1.00 63.25 277 ILE A N 1
ATOM 2129 C CA . ILE A 1 277 ? -106.268 -37.548 23.734 1.00 63.25 277 ILE A CA 1
ATOM 2130 C C . ILE A 1 277 ? -104.867 -37.511 24.342 1.00 63.25 277 ILE A C 1
ATOM 2132 O O . ILE A 1 277 ? -103.896 -37.236 23.637 1.00 63.25 277 ILE A O 1
ATOM 2136 N N . PHE A 1 278 ? -104.802 -37.734 25.650 1.00 58.25 278 PHE A N 1
ATOM 2137 C CA . PHE A 1 278 ? -103.557 -37.920 26.386 1.00 58.25 278 PHE A CA 1
ATOM 2138 C C . PHE A 1 278 ? -103.137 -39.390 26.317 1.00 58.25 278 PHE A C 1
ATOM 2140 O O . PHE A 1 278 ? -104.048 -40.253 26.374 1.00 58.25 278 PHE A O 1
#

Organism: Romanomermis culicivorax (NCBI:txid13658)

Sequence (278 aa):
CTGPGNFVGSNGCKKCKYGIVEEDDLNISVTKCLTSISQEKCQNVTGLENYYWNAPTAVGNLVEHGICSKCHPFCRLCTQYGRDVLNHGCVCQHVMVHRRFTNLKECDIACPQNYYNVTSLASNLTECHPCHTECDEGCTGENPTQCFKCKSFENINGNQTECVPICPKNKPYLNGKICSDIEMENLVHTSARKRTQKIIIIICGAVTFLLVLLIVVSWVSCRRAQMLAKMGMLDDQYEMNLAARPDMSKLTIISENDLKIGDVMGFGAFGTVHKVIF

Mean predicted aligned error: 17.56 Å